Protein AF-A0AA42T060-F1 (afdb_monomer_lite)

Foldseek 3Di:
DDPVVLVVVCVVVVFDDFQDDDLQFTQLFWWDPPPPPFIKTKGWHFPVLKDWDQQFFDDAPQLADQADQLSLLVVCVPGSNPQQVSQQVDQGSNDRQWGFAHQLRVLLSCLALQQDAWAAAPPRFRPTTRVTDDRIRGHHPNQCQHQVHRRHPCVPQFAKAWGSHKDDDDDPDPDIFTFIFGGHHPDDPPRYGDRDRDSDMHMTIIIHIGGSVVD

pLDDT: mean 73.98, std 19.47, range [32.69, 98.12]

Secondary structure (DSSP, 8-state):
--HHHHHHHHHHTTPPPTT-EETTEEEEEEE-SSTTSS-EEEEEPPGGG-EEEEPPP---TT---SS-HHHHTTTTTSSSHHHHHHHHH--GGG----BPPPHHHHHHHHHHH--SSEEEESS---SSEESPPPSEEEPP--GGGSTTSTT-S-SSTT-EEEEEEEEPPSSS----EEEEEE-----STT-EE-----SS-EEE--EEEEEGGG-

Sequence (215 aa):
MSRLSKLLIMSAEGRKEIGTEIQGGYIGAYVSYDGGATVYALIVAPVSAERGLFRHQYQSAGLSSMTDGWANRLVAGTTTGYASAYCMAYRGGGFSDWYFAAFHELGAIFESLNPVPFCYTYRTVSTIAIPVADQVVPQTFIELFRKGGAQAFGSAPTTIYGTSTGGEHFGGQDTRYYASIYFGHENMNNGNVYVQFNDRVSTVRPIRKVLASTL

Structure (mmCIF, N/CA/C/O backbone):
data_AF-A0AA42T060-F1
#
_entry.id   AF-A0AA42T060-F1
#
loop_
_atom_site.group_PDB
_atom_site.id
_atom_site.type_symbol
_atom_site.label_atom_id
_atom_site.label_alt_id
_atom_site.label_comp_id
_atom_site.label_asym_id
_atom_site.label_entity_id
_atom_site.label_seq_id
_atom_site.pdbx_PDB_ins_code
_atom_site.Cartn_x
_atom_site.Cartn_y
_atom_site.Cartn_z
_atom_site.occupancy
_atom_site.B_iso_or_equiv
_atom_site.auth_seq_id
_atom_site.auth_comp_id
_atom_site.auth_asym_id
_atom_site.auth_atom_id
_atom_site.pdbx_PDB_model_num
ATOM 1 N N . MET A 1 1 ? -3.997 23.182 4.483 1.00 49.44 1 MET A N 1
ATOM 2 C CA . MET A 1 1 ? -5.364 22.731 4.852 1.00 49.44 1 MET A CA 1
ATOM 3 C C . MET A 1 1 ? -5.248 21.873 6.114 1.00 49.44 1 MET A C 1
ATOM 5 O O . MET A 1 1 ? -4.272 21.138 6.202 1.00 49.44 1 MET A O 1
ATOM 9 N N . SER A 1 2 ? -6.122 22.001 7.123 1.00 49.22 2 SER A N 1
ATOM 10 C CA . SER A 1 2 ? -5.911 21.308 8.414 1.00 49.22 2 SER A CA 1
ATOM 11 C C . SER A 1 2 ? -6.283 19.813 8.338 1.00 49.22 2 SER A C 1
ATOM 13 O O . SER A 1 2 ? -7.085 19.403 7.500 1.00 49.22 2 SER A O 1
ATOM 15 N N . ARG A 1 3 ? -5.689 18.971 9.199 1.00 52.53 3 ARG A N 1
ATOM 16 C CA . ARG A 1 3 ? -5.908 17.504 9.216 1.00 52.53 3 ARG A CA 1
ATOM 17 C C . ARG A 1 3 ? -7.364 17.100 9.477 1.00 52.53 3 ARG A C 1
ATOM 19 O O . ARG A 1 3 ? -7.829 16.127 8.896 1.00 52.53 3 ARG A O 1
ATOM 26 N N . LEU A 1 4 ? -8.082 17.872 10.296 1.00 51.47 4 LEU A N 1
ATOM 27 C CA . LEU A 1 4 ? -9.523 17.707 10.524 1.00 51.47 4 LEU A CA 1
ATOM 28 C C . LEU A 1 4 ? -10.321 17.976 9.248 1.00 51.47 4 LEU A C 1
ATOM 30 O O . LEU A 1 4 ? -11.292 17.279 8.990 1.00 51.47 4 LEU A O 1
ATOM 34 N N . SER A 1 5 ? -9.875 18.920 8.415 1.00 54.31 5 SER A N 1
ATOM 35 C CA . SER A 1 5 ? -10.495 19.190 7.118 1.00 54.31 5 SER A CA 1
ATOM 36 C C . SER A 1 5 ? -10.360 17.996 6.172 1.00 54.31 5 SER A C 1
ATOM 38 O O . SER A 1 5 ? -11.333 17.640 5.526 1.00 54.31 5 SER A O 1
ATOM 40 N N . LYS A 1 6 ? -9.192 17.336 6.119 1.00 55.56 6 LYS A N 1
ATOM 41 C CA . LYS A 1 6 ? -8.973 16.156 5.258 1.00 55.56 6 LYS A CA 1
ATOM 42 C C . LYS A 1 6 ? -9.856 14.968 5.676 1.00 55.56 6 LYS A C 1
ATOM 44 O O . LYS A 1 6 ? -10.471 14.349 4.814 1.00 55.56 6 LYS A O 1
ATOM 49 N N . LEU A 1 7 ? -9.976 14.703 6.981 1.00 50.44 7 LEU A N 1
ATOM 50 C CA . LEU A 1 7 ? -10.842 13.637 7.508 1.00 50.44 7 LEU A CA 1
ATOM 51 C C . LEU A 1 7 ? -12.340 13.957 7.317 1.00 50.44 7 LEU A C 1
ATOM 53 O O . LEU A 1 7 ? -13.101 13.084 6.905 1.00 50.44 7 LEU A O 1
ATOM 57 N N . LEU A 1 8 ? -12.754 15.215 7.534 1.00 53.41 8 LEU A N 1
ATOM 58 C CA . LEU A 1 8 ? -14.128 15.656 7.260 1.00 53.41 8 LEU A CA 1
ATOM 59 C C . LEU A 1 8 ? -14.489 15.550 5.775 1.00 53.41 8 LEU A C 1
ATOM 61 O O . LEU A 1 8 ? -15.604 15.150 5.467 1.00 53.41 8 LEU A O 1
ATOM 65 N N . ILE A 1 9 ? -13.573 15.901 4.864 1.00 57.16 9 ILE A N 1
ATOM 66 C CA . ILE A 1 9 ? -13.812 15.811 3.414 1.00 57.16 9 ILE A CA 1
ATOM 67 C C . ILE A 1 9 ? -14.074 14.354 3.014 1.00 57.16 9 ILE A C 1
ATOM 69 O O . ILE A 1 9 ? -15.049 14.074 2.327 1.00 57.16 9 ILE A O 1
ATOM 73 N N . MET A 1 10 ? -13.276 13.410 3.525 1.00 61.94 10 MET A N 1
ATOM 74 C CA . MET A 1 10 ? -13.463 11.986 3.229 1.00 61.94 10 MET A CA 1
ATOM 75 C C . MET A 1 10 ? -14.794 11.435 3.763 1.00 61.94 10 MET A C 1
ATOM 77 O O . MET A 1 10 ? -15.473 10.696 3.051 1.00 61.94 10 MET A O 1
ATOM 81 N N . SER A 1 11 ? -15.192 11.828 4.978 1.00 57.62 11 SER A N 1
ATOM 82 C CA . SER A 1 11 ? -16.486 11.448 5.561 1.00 57.62 11 SER A CA 1
ATOM 83 C C . SER A 1 11 ? -17.671 12.077 4.813 1.00 57.62 11 SER A C 1
ATOM 85 O O . SER A 1 11 ? -18.670 11.402 4.567 1.00 57.62 11 SER A O 1
ATOM 87 N N . ALA A 1 12 ? -17.548 13.336 4.380 1.00 56.88 12 ALA A N 1
ATOM 88 C CA . ALA A 1 12 ? -18.582 14.040 3.621 1.00 56.88 12 ALA A CA 1
ATOM 89 C C . ALA A 1 12 ? -18.817 13.444 2.220 1.00 56.88 12 ALA A C 1
ATOM 91 O O . ALA A 1 12 ? -19.915 13.555 1.682 1.00 56.88 12 ALA A O 1
ATOM 92 N N . GLU A 1 13 ? -17.814 12.778 1.646 1.00 69.00 13 GLU A N 1
ATOM 93 C CA . GLU A 1 13 ? -17.907 12.080 0.356 1.00 69.00 13 GLU A CA 1
ATOM 94 C C . GLU A 1 13 ? -18.352 10.609 0.496 1.00 69.00 13 GLU A C 1
ATOM 96 O O . GLU A 1 13 ? -18.282 9.849 -0.470 1.00 69.00 13 GLU A O 1
ATOM 101 N N . GLY A 1 14 ? -18.795 10.187 1.690 1.00 77.62 14 GLY A N 1
ATOM 102 C CA . GLY A 1 14 ? -19.288 8.831 1.954 1.00 77.62 14 GLY A CA 1
ATOM 103 C C . GLY A 1 14 ? -18.205 7.748 1.935 1.00 77.62 14 GLY A C 1
ATOM 104 O O . GLY A 1 14 ? -18.521 6.562 1.861 1.00 77.62 14 GLY A O 1
ATOM 105 N N . ARG A 1 15 ? -16.924 8.130 1.991 1.00 87.38 15 ARG A N 1
ATOM 106 C CA . ARG A 1 15 ? -15.802 7.188 1.937 1.00 87.38 15 ARG A CA 1
ATOM 107 C C . ARG A 1 15 ? -15.555 6.574 3.310 1.00 87.38 15 ARG A C 1
ATOM 109 O O . ARG A 1 15 ? -15.551 7.273 4.322 1.00 87.38 15 ARG A O 1
ATOM 116 N N . LYS A 1 16 ? -15.276 5.269 3.342 1.00 90.19 16 LYS A N 1
ATOM 117 C CA . LYS A 1 16 ? -14.815 4.600 4.566 1.00 90.19 16 LYS A CA 1
ATOM 118 C C . LYS A 1 16 ? -13.451 5.134 5.000 1.00 90.19 16 LYS A C 1
ATOM 120 O O . LYS A 1 16 ? -12.636 5.548 4.172 1.00 90.19 16 LYS A O 1
ATOM 125 N N . GLU A 1 17 ? -13.189 5.079 6.297 1.00 90.75 17 GLU A N 1
ATOM 126 C CA . GLU A 1 17 ? -11.944 5.574 6.877 1.00 90.75 17 GLU A CA 1
ATOM 127 C C . GLU A 1 17 ? -10.731 4.751 6.413 1.00 90.75 17 GLU A C 1
ATOM 129 O O . GLU A 1 17 ? -10.794 3.523 6.288 1.00 90.75 17 GLU A O 1
ATOM 134 N N . ILE A 1 18 ? -9.602 5.426 6.180 1.00 92.75 18 ILE A N 1
ATOM 135 C CA . ILE A 1 18 ? -8.306 4.765 5.970 1.00 92.75 18 ILE A CA 1
ATOM 136 C C . ILE A 1 18 ? -7.988 3.912 7.206 1.00 92.75 18 ILE A C 1
ATOM 138 O O . ILE A 1 18 ? -8.254 4.311 8.335 1.00 92.75 18 ILE A O 1
ATOM 142 N N . GLY A 1 19 ? -7.429 2.725 6.988 1.00 93.75 19 GLY A N 1
ATOM 143 C CA . GLY A 1 19 ? -7.162 1.730 8.023 1.00 93.75 19 GLY A CA 1
ATOM 144 C C . GLY A 1 19 ? -8.327 0.784 8.311 1.00 93.75 19 GLY A C 1
ATOM 145 O O . GLY A 1 19 ? -8.119 -0.191 9.027 1.00 93.75 19 GLY A O 1
ATOM 146 N N . THR A 1 20 ? -9.517 1.014 7.742 1.00 95.19 20 THR A N 1
ATOM 147 C CA . THR A 1 20 ? -10.654 0.086 7.868 1.00 95.19 20 THR A CA 1
ATOM 148 C C . THR A 1 20 ? -10.320 -1.257 7.223 1.00 95.19 20 THR A C 1
ATOM 150 O O . THR A 1 20 ? -9.885 -1.293 6.069 1.00 95.19 20 THR A O 1
ATOM 153 N N . GLU A 1 21 ? -10.556 -2.356 7.944 1.00 96.62 21 GLU A N 1
ATOM 154 C CA . GLU A 1 21 ? -10.442 -3.711 7.398 1.00 96.62 21 GLU A CA 1
ATOM 155 C C . GLU A 1 21 ? -11.585 -3.994 6.419 1.00 96.62 21 GLU A C 1
ATOM 157 O O . GLU A 1 21 ? -12.762 -3.841 6.748 1.00 96.62 21 GLU A O 1
ATOM 162 N N . ILE A 1 22 ? -11.247 -4.392 5.195 1.00 96.06 22 ILE A N 1
ATOM 163 C CA . ILE A 1 22 ? -12.214 -4.661 4.139 1.00 96.06 22 ILE A CA 1
ATOM 164 C C . ILE A 1 22 ? -11.642 -5.616 3.096 1.00 96.06 22 ILE A C 1
ATOM 166 O O . ILE A 1 22 ? -10.480 -5.522 2.703 1.00 96.06 22 ILE A O 1
ATOM 170 N N . GLN A 1 23 ? -12.482 -6.541 2.622 1.00 94.88 23 GLN A N 1
ATOM 171 C CA . GLN A 1 23 ? -12.166 -7.433 1.501 1.00 94.88 23 GLN A CA 1
ATOM 172 C C . GLN A 1 23 ? -10.812 -8.170 1.638 1.00 94.88 23 GLN A C 1
ATOM 174 O O . GLN A 1 23 ? -10.076 -8.349 0.666 1.00 94.88 23 GLN A O 1
ATOM 179 N N . GLY A 1 24 ? -10.481 -8.599 2.860 1.00 95.44 24 GLY A N 1
ATOM 180 C CA . GLY A 1 24 ? -9.247 -9.329 3.161 1.00 95.44 24 GLY A CA 1
ATOM 181 C C . GLY A 1 24 ? -7.987 -8.470 3.266 1.00 95.44 24 GLY A C 1
ATOM 182 O O . GLY A 1 24 ? -6.897 -9.031 3.245 1.00 95.44 24 GLY A O 1
ATOM 183 N N . GLY A 1 25 ? -8.119 -7.147 3.362 1.00 97.69 25 GLY A N 1
ATOM 184 C CA . GLY A 1 25 ? -7.026 -6.211 3.617 1.00 97.69 25 GLY A CA 1
ATOM 185 C C . GLY A 1 25 ? -7.516 -4.958 4.339 1.00 97.69 25 GLY A C 1
ATOM 186 O O . GLY A 1 25 ? -8.530 -4.995 5.025 1.00 97.69 25 GLY A O 1
ATOM 187 N N . TYR A 1 26 ? -6.805 -3.846 4.178 1.00 97.94 26 TYR A N 1
ATOM 188 C CA . TYR A 1 26 ? -7.101 -2.571 4.829 1.00 97.94 26 TYR A CA 1
ATOM 189 C C . TYR A 1 26 ? -7.094 -1.435 3.816 1.00 97.94 26 TYR A C 1
ATOM 191 O O . TYR A 1 26 ? -6.250 -1.421 2.921 1.00 97.94 26 TYR A O 1
ATOM 199 N N . ILE A 1 27 ? -7.987 -0.456 3.963 1.00 97.25 27 ILE A N 1
ATOM 200 C CA . ILE A 1 27 ? -7.953 0.753 3.128 1.00 97.25 27 ILE A CA 1
ATOM 201 C C . ILE A 1 27 ? -6.644 1.499 3.405 1.00 97.25 27 ILE A C 1
ATOM 203 O O . ILE A 1 27 ? -6.462 2.065 4.477 1.00 97.25 27 ILE A O 1
ATOM 207 N N . GLY A 1 28 ? -5.723 1.479 2.447 1.00 94.88 28 GLY A N 1
ATOM 208 C CA . GLY A 1 28 ? -4.404 2.090 2.561 1.00 94.88 28 GLY A CA 1
ATOM 209 C C . GLY A 1 28 ? -4.381 3.552 2.141 1.00 94.88 28 GLY A C 1
ATOM 210 O O . GLY A 1 28 ? -3.727 4.357 2.789 1.00 94.88 28 GLY A O 1
ATOM 211 N N . ALA A 1 29 ? -5.102 3.891 1.075 1.00 94.19 29 ALA A N 1
ATOM 212 C CA . ALA A 1 29 ? -5.239 5.250 0.564 1.00 94.19 29 ALA A CA 1
ATOM 213 C C . ALA A 1 29 ? -6.426 5.337 -0.402 1.00 94.19 29 ALA A C 1
ATOM 215 O O . ALA A 1 29 ? -6.912 4.313 -0.889 1.00 94.19 29 ALA A O 1
ATOM 216 N N . TYR A 1 30 ? -6.839 6.559 -0.732 1.00 93.88 30 TYR A N 1
ATOM 217 C CA . TYR A 1 30 ? -7.675 6.825 -1.901 1.00 93.88 30 TYR A CA 1
ATOM 218 C C . TYR A 1 30 ? -6.838 7.472 -2.994 1.00 93.88 30 TYR A C 1
ATOM 220 O O . TYR A 1 30 ? -5.961 8.286 -2.703 1.00 93.88 30 TYR A O 1
ATOM 228 N N . VAL A 1 31 ? -7.111 7.112 -4.246 1.00 93.44 31 VAL A N 1
ATOM 229 C CA . VAL A 1 31 ? -6.406 7.652 -5.407 1.00 93.44 31 VAL A CA 1
ATOM 230 C C . VAL A 1 31 ? -7.353 7.995 -6.547 1.00 93.44 31 VAL A C 1
ATOM 232 O O . VAL A 1 31 ? -8.422 7.398 -6.681 1.00 93.44 31 VAL A O 1
ATOM 235 N N . SER A 1 32 ? -6.929 8.920 -7.402 1.00 92.00 32 SER A N 1
ATOM 236 C CA . SER A 1 32 ? -7.541 9.167 -8.703 1.00 92.00 32 SER A CA 1
ATOM 237 C C . SER A 1 32 ? -6.474 9.325 -9.779 1.00 92.00 32 SER A C 1
ATOM 239 O O . SER A 1 32 ? -5.451 9.977 -9.587 1.00 92.00 32 SER A O 1
ATOM 241 N N . TYR A 1 33 ? -6.750 8.724 -10.931 1.00 86.25 33 TYR A N 1
ATOM 242 C CA . TYR A 1 33 ? -5.893 8.747 -12.116 1.00 86.25 33 TYR A CA 1
ATOM 243 C C . TYR A 1 33 ? -6.323 9.821 -13.122 1.00 86.25 33 TYR A C 1
ATOM 245 O O . TYR A 1 33 ? -5.616 10.084 -14.089 1.00 86.25 33 TYR A O 1
ATOM 253 N N . ASP A 1 34 ? -7.491 10.418 -12.901 1.00 83.50 34 ASP A N 1
ATOM 254 C CA . ASP A 1 34 ? -8.228 11.282 -13.819 1.00 83.50 34 ASP A CA 1
ATOM 255 C C . ASP A 1 34 ? -8.609 12.620 -13.161 1.00 83.50 34 ASP A C 1
ATOM 257 O O . ASP A 1 34 ? -9.622 13.230 -13.494 1.00 83.50 34 ASP A O 1
ATOM 261 N N . GLY A 1 35 ? -7.797 13.088 -12.207 1.00 74.06 35 GLY A N 1
ATOM 262 C CA . GLY A 1 35 ? -7.976 14.404 -11.584 1.00 74.06 35 GLY A CA 1
ATOM 263 C C . GLY A 1 35 ? -9.189 14.510 -10.654 1.00 74.06 35 GLY A C 1
ATOM 264 O O . GLY A 1 35 ? -9.657 15.611 -10.383 1.00 74.06 35 GLY A O 1
ATOM 265 N N . GLY A 1 36 ? -9.692 13.381 -10.159 1.00 75.44 36 GLY A N 1
ATOM 266 C CA . GLY A 1 36 ? -10.762 13.275 -9.167 1.00 75.44 36 GLY A CA 1
ATOM 267 C C . GLY A 1 36 ? -12.083 12.719 -9.701 1.00 75.44 36 GLY A C 1
ATOM 268 O O . GLY A 1 36 ? -12.976 12.467 -8.896 1.00 75.44 36 GLY A O 1
ATOM 269 N N . ALA A 1 37 ? -12.222 12.504 -11.015 1.00 81.50 37 ALA A N 1
ATOM 270 C CA . ALA A 1 37 ? -13.473 12.018 -11.606 1.00 81.50 37 ALA A CA 1
ATOM 271 C C . ALA A 1 37 ? -13.812 10.581 -11.172 1.00 81.50 37 ALA A C 1
ATOM 273 O O . ALA A 1 37 ? -14.966 10.285 -10.858 1.00 81.50 37 ALA A O 1
ATOM 274 N N . THR A 1 38 ? -12.805 9.715 -11.069 1.00 89.12 38 THR A N 1
ATOM 275 C CA . THR A 1 38 ? -12.940 8.357 -10.548 1.00 89.12 38 THR A CA 1
ATOM 276 C C . THR A 1 38 ? -12.010 8.164 -9.364 1.00 89.12 38 THR A C 1
ATOM 278 O O . THR A 1 38 ? -10.787 8.278 -9.476 1.00 89.12 38 THR A O 1
ATOM 281 N N . VAL A 1 39 ? -12.599 7.818 -8.220 1.00 92.38 39 VAL A N 1
ATOM 282 C CA . VAL A 1 39 ? -11.858 7.551 -6.989 1.00 92.38 39 VAL A CA 1
ATOM 283 C C . VAL A 1 39 ? -11.809 6.055 -6.729 1.00 92.38 39 VAL A C 1
ATOM 285 O O . VAL A 1 39 ? -12.835 5.371 -6.695 1.00 92.38 39 VAL A O 1
ATOM 288 N N . TYR A 1 40 ? -10.603 5.557 -6.494 1.00 95.19 40 TYR A N 1
ATOM 289 C CA . TYR A 1 40 ? -10.347 4.183 -6.099 1.00 95.19 40 TYR A CA 1
ATOM 290 C C . TYR A 1 40 ? -9.817 4.139 -4.670 1.00 95.19 40 TYR A C 1
ATOM 292 O O . TYR A 1 40 ? -9.008 4.977 -4.279 1.00 95.19 40 TYR A O 1
ATOM 300 N N . ALA A 1 41 ? -10.236 3.139 -3.904 1.00 95.94 41 ALA A N 1
ATOM 301 C CA . ALA A 1 41 ? -9.550 2.733 -2.691 1.00 95.94 41 ALA A CA 1
ATOM 302 C C . ALA A 1 41 ? -8.427 1.755 -3.054 1.00 95.94 41 ALA A C 1
ATOM 304 O O . ALA A 1 41 ? -8.651 0.765 -3.761 1.00 95.94 41 ALA A O 1
ATOM 305 N N . LEU A 1 42 ? -7.228 2.019 -2.542 1.00 97.38 42 LEU A N 1
ATOM 306 C CA . LEU A 1 42 ? -6.138 1.054 -2.536 1.00 97.38 42 LEU A CA 1
ATOM 307 C C . LEU A 1 42 ? -6.265 0.199 -1.280 1.00 97.38 42 LEU A C 1
ATOM 309 O O . LEU A 1 42 ? -6.116 0.703 -0.169 1.00 97.38 42 LEU A O 1
ATOM 313 N N . ILE A 1 43 ? -6.548 -1.087 -1.450 1.00 98.12 43 ILE A N 1
ATOM 314 C CA . ILE A 1 43 ? -6.630 -2.052 -0.355 1.00 98.12 43 ILE A CA 1
ATOM 315 C C . ILE A 1 43 ? -5.270 -2.725 -0.207 1.00 98.12 43 ILE A C 1
ATOM 317 O O . ILE A 1 43 ? -4.791 -3.381 -1.125 1.00 98.12 43 ILE A O 1
ATOM 321 N N . VAL A 1 44 ? -4.644 -2.569 0.950 1.00 97.62 44 VAL A N 1
ATOM 322 C CA . VAL A 1 44 ? -3.365 -3.180 1.313 1.00 97.62 44 VAL A CA 1
ATOM 323 C C . VAL A 1 44 ? -3.616 -4.523 1.988 1.00 97.62 44 VAL A C 1
ATOM 325 O O . VAL A 1 44 ? -4.411 -4.607 2.921 1.00 97.62 44 VAL A O 1
ATOM 328 N N . ALA A 1 45 ? -2.926 -5.577 1.550 1.00 97.88 45 ALA A N 1
ATOM 329 C CA . ALA A 1 45 ? -3.007 -6.883 2.201 1.00 97.88 45 ALA A CA 1
ATOM 330 C C . ALA A 1 45 ? -2.538 -6.808 3.673 1.00 97.88 45 ALA A C 1
ATOM 332 O O . ALA A 1 45 ? -1.820 -5.877 4.035 1.00 97.88 45 ALA A O 1
ATOM 333 N N . PRO A 1 46 ? -2.876 -7.760 4.553 1.00 96.94 46 PRO A N 1
ATOM 334 C CA . PRO A 1 46 ? -2.330 -7.813 5.907 1.00 96.94 46 PRO A CA 1
ATOM 335 C C . PRO A 1 46 ? -0.804 -7.989 5.907 1.00 96.94 46 PRO A C 1
ATOM 337 O O . PRO A 1 46 ? -0.235 -8.510 4.950 1.00 96.94 46 PRO A O 1
ATOM 340 N N . VAL A 1 47 ? -0.129 -7.602 6.992 1.00 93.94 47 VAL A N 1
ATOM 341 C CA . VAL A 1 47 ? 1.335 -7.713 7.142 1.00 93.94 47 VAL A CA 1
ATOM 342 C C . VAL A 1 47 ? 1.817 -9.162 7.006 1.00 93.94 47 VAL A C 1
ATOM 344 O O . VAL A 1 47 ? 2.914 -9.418 6.529 1.00 93.94 47 VAL A O 1
ATOM 347 N N . SER A 1 48 ? 0.974 -10.142 7.343 1.00 93.56 48 SER A N 1
ATOM 348 C CA . SER A 1 48 ? 1.264 -11.569 7.159 1.00 93.56 48 SER A CA 1
ATOM 349 C C . SER A 1 48 ? 1.367 -11.995 5.688 1.00 93.56 48 SER A C 1
ATOM 351 O O . SER A 1 48 ? 1.874 -13.078 5.404 1.00 93.56 48 SER A O 1
ATOM 353 N N . ALA A 1 49 ? 0.873 -11.172 4.759 1.00 93.94 49 ALA A N 1
ATOM 354 C CA . ALA A 1 49 ? 1.037 -11.338 3.317 1.00 93.94 49 ALA A CA 1
ATOM 355 C C . ALA A 1 49 ? 2.275 -10.602 2.780 1.00 93.94 49 ALA A C 1
ATOM 357 O O . ALA A 1 49 ? 2.499 -10.572 1.571 1.00 93.94 49 ALA A O 1
ATOM 358 N N . GLU A 1 50 ? 3.066 -9.962 3.643 1.00 90.50 50 GLU A N 1
ATOM 359 C CA . GLU A 1 50 ? 4.343 -9.414 3.221 1.00 90.50 50 GLU A CA 1
ATOM 360 C C . GLU A 1 50 ? 5.316 -10.538 2.894 1.00 90.50 50 GLU A C 1
ATOM 362 O O . GLU A 1 50 ? 5.396 -11.576 3.561 1.00 90.50 50 GLU A O 1
ATOM 367 N N . ARG A 1 51 ? 6.109 -10.309 1.854 1.00 86.75 51 ARG A N 1
ATOM 368 C CA . ARG A 1 51 ? 7.165 -11.232 1.469 1.00 86.75 51 ARG A CA 1
ATOM 369 C C . ARG A 1 51 ? 8.418 -10.444 1.127 1.00 86.75 51 ARG A C 1
ATOM 371 O O . ARG A 1 51 ? 8.374 -9.512 0.333 1.00 86.75 51 ARG A O 1
ATOM 378 N N . GLY A 1 52 ? 9.530 -10.803 1.761 1.00 76.44 52 GLY A N 1
ATOM 379 C CA . GLY A 1 52 ? 10.862 -10.294 1.433 1.00 76.44 52 GLY A CA 1
ATOM 380 C C . GLY A 1 52 ? 11.597 -11.186 0.431 1.00 76.44 52 GLY A C 1
ATOM 381 O O . GLY A 1 52 ? 11.060 -12.185 -0.043 1.00 76.44 52 GLY A O 1
ATOM 382 N N . LEU A 1 53 ? 12.871 -10.863 0.196 1.00 62.88 53 LEU A N 1
ATOM 383 C CA . LEU A 1 53 ? 13.846 -11.625 -0.612 1.00 62.88 53 LEU A CA 1
ATOM 384 C C . LEU A 1 53 ? 13.689 -11.533 -2.134 1.00 62.88 53 LEU A C 1
ATOM 386 O O . LEU A 1 53 ? 14.328 -12.292 -2.862 1.00 62.88 53 LEU A O 1
ATOM 390 N N . PHE A 1 54 ? 12.935 -10.558 -2.640 1.00 64.88 54 PHE A N 1
ATOM 391 C CA . PHE A 1 54 ? 12.890 -10.323 -4.079 1.00 64.88 54 PHE A CA 1
ATOM 392 C C . PHE A 1 54 ? 14.130 -9.548 -4.522 1.00 64.88 54 PHE A C 1
ATOM 394 O O . PHE A 1 54 ? 14.256 -8.351 -4.262 1.00 64.88 54 PHE A O 1
ATOM 401 N N . ARG A 1 55 ? 15.061 -10.252 -5.179 1.00 55.94 55 ARG A N 1
ATOM 402 C CA . ARG A 1 55 ? 16.028 -9.617 -6.079 1.00 55.94 55 ARG A CA 1
ATOM 403 C C . ARG A 1 55 ? 15.298 -9.301 -7.369 1.00 55.94 55 ARG A C 1
ATOM 405 O O . ARG A 1 55 ? 14.737 -10.199 -7.999 1.00 55.94 55 ARG A O 1
ATOM 412 N N . HIS A 1 56 ? 15.308 -8.038 -7.755 1.00 53.06 56 HIS A N 1
ATOM 413 C CA . HIS A 1 56 ? 14.688 -7.647 -9.004 1.00 53.06 56 HIS A CA 1
ATOM 414 C C . HIS A 1 56 ? 15.588 -8.049 -10.170 1.00 53.06 56 HIS A C 1
ATOM 416 O O . HIS A 1 56 ? 16.745 -7.639 -10.236 1.00 53.06 56 HIS A O 1
ATOM 422 N N . GLN A 1 57 ? 15.074 -8.883 -11.073 1.00 48.50 57 GLN A N 1
ATOM 423 C CA . GLN A 1 57 ? 15.757 -9.165 -12.329 1.00 48.50 57 GLN A CA 1
ATOM 424 C C . GLN A 1 57 ? 15.498 -8.016 -13.310 1.00 48.50 57 GLN A C 1
ATOM 426 O O . GLN A 1 57 ? 14.423 -7.420 -13.352 1.00 48.50 57 GLN A O 1
ATOM 431 N N . TYR A 1 58 ? 16.546 -7.638 -14.032 1.00 50.41 58 TYR A N 1
ATOM 432 C CA . TYR A 1 58 ? 16.591 -6.473 -14.904 1.00 50.41 58 TYR A CA 1
ATOM 433 C C . TYR A 1 58 ? 15.720 -6.685 -16.143 1.00 50.41 58 TYR A C 1
ATOM 435 O O . TYR A 1 58 ? 16.100 -7.471 -17.005 1.00 50.41 58 TYR A O 1
ATOM 443 N N . GLN A 1 59 ? 14.605 -5.965 -16.284 1.00 51.00 59 GLN A N 1
ATOM 444 C CA . GLN A 1 59 ? 14.020 -5.691 -17.601 1.00 51.00 59 GLN A CA 1
ATOM 445 C C . GLN A 1 59 ? 13.008 -4.544 -17.541 1.00 51.00 59 GLN A C 1
ATOM 447 O O . GLN A 1 59 ? 12.191 -4.455 -16.634 1.00 51.00 59 GLN A O 1
ATOM 452 N N . SER A 1 60 ? 13.104 -3.643 -18.518 1.00 50.31 60 SER A N 1
ATOM 453 C CA . SER A 1 60 ? 12.453 -2.326 -18.531 1.00 50.31 60 SER A CA 1
ATOM 454 C C . SER A 1 60 ? 11.383 -2.160 -19.612 1.00 50.31 60 SER A C 1
ATOM 456 O O . SER A 1 60 ? 10.761 -1.107 -19.690 1.00 50.31 60 SER A O 1
ATOM 458 N N . ALA A 1 61 ? 11.151 -3.155 -20.469 1.00 54.69 61 ALA A N 1
ATOM 459 C CA . ALA A 1 61 ? 10.201 -2.996 -21.564 1.00 54.69 61 ALA A CA 1
ATOM 460 C C . ALA A 1 61 ? 8.766 -3.173 -21.052 1.00 54.69 61 ALA A C 1
ATOM 462 O O . ALA A 1 61 ? 8.307 -4.301 -20.974 1.00 54.69 61 ALA A O 1
ATOM 463 N N . GLY A 1 62 ? 8.083 -2.069 -20.717 1.00 58.69 62 GLY A N 1
ATOM 464 C CA . GLY A 1 62 ? 6.642 -2.026 -20.412 1.00 58.69 62 GLY A CA 1
ATOM 465 C C . GLY A 1 62 ? 6.251 -1.911 -18.926 1.00 58.69 62 GLY A C 1
ATOM 466 O O . GLY A 1 62 ? 5.074 -2.014 -18.597 1.00 58.69 62 GLY A O 1
ATOM 467 N N . LEU A 1 63 ? 7.210 -1.677 -18.024 1.00 68.75 63 LEU A N 1
ATOM 468 C CA . LEU A 1 63 ? 6.964 -1.416 -16.592 1.00 68.75 63 LEU A CA 1
ATOM 469 C C . LEU A 1 63 ? 6.973 0.088 -16.255 1.00 68.75 63 LEU A C 1
ATOM 471 O O . LEU A 1 63 ? 7.333 0.482 -15.149 1.00 68.75 63 LEU A O 1
ATOM 475 N N . SER A 1 64 ? 6.638 0.946 -17.219 1.00 71.81 64 SER A N 1
ATOM 476 C CA . SER A 1 64 ? 6.833 2.398 -17.117 1.00 71.81 64 SER A CA 1
ATOM 477 C C . SER A 1 64 ? 5.721 3.133 -16.365 1.00 71.81 64 SER A C 1
ATOM 479 O O . SER A 1 64 ? 5.865 4.324 -16.086 1.00 71.81 64 SER A O 1
ATOM 481 N N . SER A 1 65 ? 4.617 2.465 -15.999 1.00 81.94 65 SER A N 1
ATOM 482 C CA . SER A 1 65 ? 3.550 3.148 -15.270 1.00 81.94 65 SER A CA 1
ATOM 483 C C . SER A 1 65 ? 4.003 3.462 -13.848 1.00 81.94 65 SER A C 1
ATOM 485 O O . SER A 1 65 ? 4.231 2.571 -13.023 1.00 81.94 65 SER A O 1
ATOM 487 N N . MET A 1 66 ? 4.121 4.752 -13.541 1.00 82.31 66 MET A N 1
ATOM 488 C CA . MET A 1 66 ? 4.408 5.224 -12.186 1.00 82.31 66 MET A CA 1
ATOM 489 C C . MET A 1 66 ? 3.165 5.226 -11.296 1.00 82.31 66 MET A C 1
ATOM 491 O O . MET A 1 66 ? 3.288 5.291 -10.075 1.00 82.31 66 MET A O 1
ATOM 495 N N . THR A 1 67 ? 1.973 5.175 -11.888 1.00 86.69 67 THR A N 1
ATOM 496 C CA . THR A 1 67 ? 0.704 5.360 -11.181 1.00 86.69 67 THR A CA 1
ATOM 497 C C . THR A 1 67 ? -0.149 4.104 -11.152 1.00 86.69 67 THR A C 1
ATOM 499 O O . THR A 1 67 ? -0.891 3.944 -10.197 1.00 86.69 67 THR A O 1
ATOM 502 N N . ASP A 1 68 ? -0.045 3.199 -12.130 1.00 88.06 68 ASP A N 1
ATOM 503 C CA . ASP A 1 68 ? -0.922 2.026 -12.236 1.00 88.06 68 ASP A CA 1
ATOM 504 C C . ASP A 1 68 ? -0.140 0.704 -12.239 1.00 88.06 68 ASP A C 1
ATOM 506 O O . ASP A 1 68 ? 0.310 0.221 -13.283 1.00 88.06 68 ASP A O 1
ATOM 510 N N . GLY A 1 69 ? -0.009 0.081 -11.066 1.00 87.69 69 GLY A N 1
ATOM 511 C CA . GLY A 1 69 ? 0.679 -1.202 -10.930 1.00 87.69 69 GLY A CA 1
ATOM 512 C C . GLY A 1 69 ? -0.087 -2.358 -11.571 1.00 87.69 69 GLY A C 1
ATOM 513 O O . GLY A 1 69 ? 0.516 -3.353 -11.979 1.00 87.69 69 GLY A O 1
ATOM 514 N N . TRP A 1 70 ? -1.406 -2.220 -11.732 1.00 87.31 70 TRP A N 1
ATOM 515 C CA . TRP A 1 70 ? -2.219 -3.199 -12.444 1.00 87.31 70 TRP A CA 1
ATOM 516 C C . TRP A 1 70 ? -1.844 -3.205 -13.926 1.00 87.31 70 TRP A C 1
ATOM 518 O O . TRP A 1 70 ? -1.746 -4.280 -14.512 1.00 87.31 70 TRP A O 1
ATOM 528 N N . ALA A 1 71 ? -1.562 -2.047 -14.527 1.00 84.31 71 ALA A N 1
ATOM 529 C CA . ALA A 1 71 ? -1.057 -1.969 -15.899 1.00 84.31 71 ALA A CA 1
ATOM 530 C C . ALA A 1 71 ? 0.338 -2.610 -16.032 1.00 84.31 71 ALA A C 1
ATOM 532 O O . ALA A 1 71 ? 0.571 -3.387 -16.959 1.00 84.31 71 ALA A O 1
ATOM 533 N N . ASN A 1 72 ? 1.223 -2.390 -15.052 1.00 79.06 72 ASN A N 1
ATOM 534 C CA . ASN A 1 72 ? 2.558 -3.005 -15.022 1.00 79.06 72 ASN A CA 1
ATOM 535 C C . ASN A 1 72 ? 2.507 -4.543 -14.902 1.00 79.06 72 ASN A C 1
ATOM 537 O O . ASN A 1 72 ? 3.430 -5.236 -15.337 1.00 79.06 72 ASN A O 1
ATOM 541 N N . ARG A 1 73 ? 1.422 -5.111 -14.351 1.00 73.31 73 ARG A N 1
ATOM 542 C CA . ARG A 1 73 ? 1.290 -6.565 -14.133 1.00 73.31 73 ARG A CA 1
ATOM 543 C C . ARG A 1 73 ? 1.404 -7.386 -15.421 1.00 73.31 73 ARG A C 1
ATOM 545 O O . ARG A 1 73 ? 1.928 -8.494 -15.386 1.00 73.31 73 ARG A O 1
ATOM 552 N N . LEU A 1 74 ? 0.914 -6.846 -16.542 1.00 59.88 74 LEU A N 1
ATOM 553 C CA . LEU A 1 74 ? 0.830 -7.552 -17.827 1.00 59.88 74 LEU A CA 1
ATOM 554 C C . LEU A 1 74 ? 2.205 -7.760 -18.466 1.00 59.88 74 LEU A C 1
ATOM 556 O O . LEU A 1 74 ? 2.390 -8.665 -19.272 1.00 59.88 74 LEU A O 1
ATOM 560 N N . VAL A 1 75 ? 3.172 -6.943 -18.065 1.00 57.91 75 VAL A N 1
ATOM 561 C CA . VAL A 1 75 ? 4.546 -6.972 -18.559 1.00 57.91 75 VAL A CA 1
ATOM 562 C C . VAL A 1 75 ? 5.460 -7.734 -17.596 1.00 57.91 75 VAL A C 1
ATOM 564 O O . VAL A 1 75 ? 6.412 -8.393 -18.003 1.00 57.91 75 VAL A O 1
ATOM 567 N N . ALA A 1 76 ? 5.121 -7.725 -16.307 1.00 51.50 76 ALA A N 1
ATOM 568 C CA . ALA A 1 76 ? 5.860 -8.368 -15.228 1.00 51.50 76 ALA A CA 1
ATOM 569 C C . ALA A 1 76 ? 5.853 -9.913 -15.240 1.00 51.50 76 ALA A C 1
ATOM 571 O O . ALA A 1 76 ? 6.543 -10.536 -14.431 1.00 51.50 76 ALA A O 1
ATOM 572 N N . GLY A 1 77 ? 5.081 -10.539 -16.133 1.00 48.50 77 GLY A N 1
ATOM 573 C CA . GLY A 1 77 ? 4.909 -11.993 -16.211 1.00 48.50 77 GLY A CA 1
ATOM 574 C C . GLY A 1 77 ? 6.163 -12.787 -16.597 1.00 48.50 77 GLY A C 1
ATOM 575 O O . GLY A 1 77 ? 6.141 -14.011 -16.492 1.00 48.50 77 GLY A O 1
ATOM 576 N N . THR A 1 78 ? 7.251 -12.132 -17.020 1.00 44.16 78 THR A N 1
ATOM 577 C CA . THR A 1 78 ? 8.462 -12.819 -17.501 1.00 44.16 78 THR A CA 1
ATOM 578 C C . THR A 1 78 ? 9.769 -12.399 -16.819 1.00 44.16 78 THR A C 1
ATOM 580 O O . THR A 1 78 ? 10.695 -13.207 -16.830 1.00 44.16 78 THR A O 1
ATOM 583 N N . THR A 1 79 ? 9.879 -11.218 -16.182 1.00 48.50 79 THR A N 1
ATOM 584 C CA . THR A 1 79 ? 11.197 -10.723 -15.701 1.00 48.50 79 THR A CA 1
ATOM 585 C C . THR A 1 79 ? 11.264 -9.901 -14.407 1.00 48.50 79 THR A C 1
ATOM 587 O O . THR A 1 79 ? 12.328 -9.845 -13.805 1.00 48.50 79 THR A O 1
ATOM 590 N N . THR A 1 80 ? 10.158 -9.399 -13.851 1.00 53.81 80 THR A N 1
ATOM 591 C CA . THR A 1 80 ? 10.040 -9.042 -12.408 1.00 53.81 80 THR A CA 1
ATOM 592 C C . THR A 1 80 ? 9.481 -10.207 -11.581 1.00 53.81 80 THR A C 1
ATOM 594 O O . THR A 1 80 ? 8.990 -10.036 -10.460 1.00 53.81 80 THR A O 1
ATOM 597 N N . GLY A 1 81 ? 9.541 -11.406 -12.169 1.00 56.62 81 GLY A N 1
ATOM 598 C CA . GLY A 1 81 ? 8.526 -12.448 -12.060 1.00 56.62 81 GLY A CA 1
ATOM 599 C C . GLY A 1 81 ? 8.146 -12.856 -10.648 1.00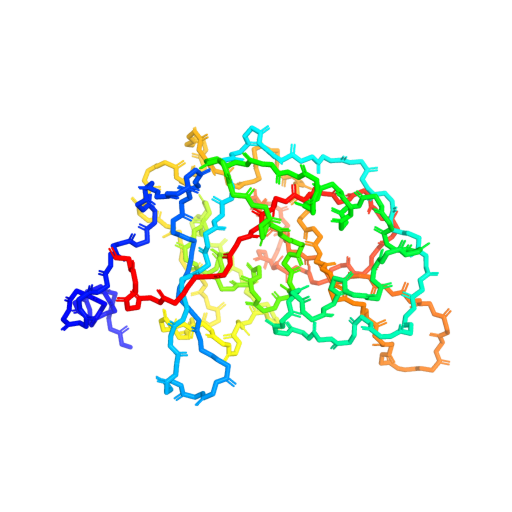 56.62 81 GLY A C 1
ATOM 600 O O . GLY A 1 81 ? 6.988 -13.150 -10.411 1.00 56.62 81 GLY A O 1
ATOM 601 N N . TYR A 1 82 ? 9.051 -12.814 -9.675 1.00 70.12 82 TYR A N 1
ATOM 602 C CA . TYR A 1 82 ? 8.748 -13.334 -8.345 1.00 70.12 82 TYR A CA 1
ATOM 603 C C . TYR A 1 82 ? 7.851 -12.419 -7.501 1.00 70.12 82 TYR A C 1
ATOM 605 O O . TYR A 1 82 ? 6.922 -12.924 -6.877 1.00 70.12 82 TYR A O 1
ATOM 613 N N . ALA A 1 83 ? 8.070 -11.098 -7.488 1.00 77.62 83 ALA A N 1
ATOM 614 C CA . ALA A 1 83 ? 7.264 -10.191 -6.658 1.00 77.62 83 ALA A CA 1
ATOM 615 C C . ALA A 1 83 ? 5.869 -9.979 -7.260 1.00 77.62 83 ALA A C 1
ATOM 617 O O . ALA A 1 83 ? 4.860 -10.114 -6.569 1.00 77.62 83 ALA A O 1
ATOM 618 N N . SER A 1 84 ? 5.809 -9.716 -8.570 1.00 78.62 84 SER A N 1
ATOM 619 C CA . SER A 1 84 ? 4.534 -9.556 -9.271 1.00 78.62 84 SER A CA 1
ATOM 620 C C . SER A 1 84 ? 3.734 -10.860 -9.290 1.00 78.62 84 SER A C 1
ATOM 622 O O . SER A 1 84 ? 2.555 -10.842 -8.942 1.00 78.62 84 SER A O 1
ATOM 624 N N . ALA A 1 85 ? 4.357 -12.012 -9.594 1.00 80.25 85 ALA A N 1
ATOM 625 C CA . ALA A 1 85 ? 3.640 -13.289 -9.542 1.00 80.25 85 ALA A CA 1
ATOM 626 C C . ALA A 1 85 ? 3.208 -13.646 -8.121 1.00 80.25 85 ALA A C 1
ATOM 628 O O . ALA A 1 85 ? 2.114 -14.173 -7.957 1.00 80.25 85 ALA A O 1
ATOM 629 N N . TYR A 1 86 ? 4.004 -13.325 -7.095 1.00 86.88 86 TYR A N 1
ATOM 630 C CA . TYR A 1 86 ? 3.576 -13.496 -5.708 1.00 86.88 86 TYR A CA 1
ATOM 631 C C . TYR A 1 86 ? 2.297 -12.702 -5.419 1.00 86.88 86 TYR A C 1
ATOM 633 O O . TYR A 1 86 ? 1.316 -13.277 -4.948 1.00 86.88 86 TYR A O 1
ATOM 641 N N . CYS A 1 87 ? 2.265 -11.410 -5.762 1.00 90.56 87 CYS A N 1
ATOM 642 C CA . CYS A 1 87 ? 1.066 -10.593 -5.586 1.00 90.56 87 CYS A CA 1
ATOM 643 C C . CYS A 1 87 ? -0.121 -11.129 -6.395 1.00 90.56 87 CYS A C 1
ATOM 645 O O . CYS A 1 87 ? -1.210 -11.240 -5.849 1.00 90.56 87 CYS A O 1
ATOM 647 N N . MET A 1 88 ? 0.089 -11.527 -7.652 1.00 88.81 88 MET A N 1
ATOM 648 C CA . MET A 1 88 ? -0.967 -12.086 -8.507 1.00 88.81 88 MET A CA 1
ATOM 649 C C . MET A 1 88 ? -1.435 -13.480 -8.074 1.00 88.81 88 MET A C 1
ATOM 651 O O . MET A 1 88 ? -2.536 -13.893 -8.435 1.00 88.81 88 MET A O 1
ATOM 655 N N . ALA A 1 89 ? -0.626 -14.230 -7.325 1.00 91.25 89 ALA A N 1
ATOM 656 C CA . ALA A 1 89 ? -0.988 -15.525 -6.752 1.00 91.25 89 ALA A CA 1
ATOM 657 C C . ALA A 1 89 ? -1.662 -15.393 -5.379 1.00 91.25 89 ALA A C 1
ATOM 659 O O . ALA A 1 89 ? -2.326 -16.327 -4.933 1.00 91.25 89 ALA A O 1
ATOM 660 N N . TYR A 1 90 ? -1.527 -14.244 -4.714 1.00 94.25 90 TYR A N 1
ATOM 661 C CA . TYR A 1 90 ? -2.159 -13.994 -3.427 1.00 94.25 90 TYR A CA 1
ATOM 662 C C . TYR A 1 90 ? -3.692 -14.001 -3.549 1.00 94.25 90 TYR A C 1
ATOM 664 O O . TYR A 1 90 ? -4.266 -13.522 -4.530 1.00 94.25 90 TYR A O 1
ATOM 672 N N . ARG A 1 91 ? -4.365 -14.602 -2.559 1.00 96.38 91 ARG A N 1
ATOM 673 C CA . ARG A 1 91 ? -5.827 -14.805 -2.526 1.00 96.38 91 ARG A CA 1
ATOM 674 C C . ARG A 1 91 ? -6.461 -14.305 -1.224 1.00 96.38 91 ARG A C 1
ATOM 676 O O . ARG A 1 91 ? -7.350 -14.946 -0.667 1.00 96.38 91 ARG A O 1
ATOM 683 N N . GLY A 1 92 ? -5.980 -13.175 -0.702 1.00 95.38 92 GLY A N 1
ATOM 684 C CA . GLY A 1 92 ? -6.549 -12.546 0.495 1.00 95.38 92 GLY A CA 1
ATOM 685 C C . GLY A 1 92 ? -8.037 -12.242 0.322 1.00 95.38 92 GLY A C 1
ATOM 686 O O . GLY A 1 92 ? -8.446 -11.756 -0.733 1.00 95.38 92 GLY A O 1
ATOM 687 N N . GLY A 1 93 ? -8.851 -12.578 1.329 1.00 95.19 93 GLY A N 1
ATOM 688 C CA . GLY A 1 93 ? -10.301 -12.343 1.319 1.00 95.19 93 GLY A CA 1
ATOM 689 C C . GLY A 1 93 ? -11.083 -13.076 0.221 1.00 95.19 93 GLY A C 1
ATOM 690 O O . GLY A 1 93 ? -12.226 -12.714 -0.027 1.00 95.19 93 GLY A O 1
ATOM 691 N N . GLY A 1 94 ? -10.483 -14.064 -0.459 1.00 96.38 94 GLY A N 1
ATOM 692 C CA . GLY A 1 94 ? -11.095 -14.755 -1.602 1.00 96.38 94 GLY A CA 1
ATOM 693 C C . GLY A 1 94 ? -10.951 -14.030 -2.947 1.00 96.38 94 GLY A C 1
ATOM 694 O O . GLY A 1 94 ? -11.485 -14.500 -3.948 1.00 96.38 94 GLY A O 1
ATOM 695 N N . PHE A 1 95 ? -10.216 -12.917 -2.999 1.00 96.94 95 PHE A N 1
ATOM 696 C CA . PHE A 1 95 ? -10.045 -12.100 -4.203 1.00 96.94 95 PHE A CA 1
ATOM 697 C C . PHE A 1 95 ? -8.784 -12.469 -4.995 1.00 96.94 95 PHE A C 1
ATOM 699 O O . PHE A 1 95 ? -7.796 -12.914 -4.418 1.00 96.94 95 PHE A O 1
ATOM 706 N N . SER A 1 96 ? -8.795 -12.277 -6.318 1.00 94.81 96 SER A N 1
ATOM 707 C CA . SER A 1 96 ? -7.700 -12.668 -7.230 1.00 94.81 96 SER A CA 1
ATOM 708 C C . SER A 1 96 ? -7.050 -11.508 -7.990 1.00 94.81 96 SER A C 1
ATOM 710 O O . SER A 1 96 ? -6.129 -11.721 -8.769 1.00 94.81 96 SER A O 1
ATOM 712 N N . ASP A 1 97 ? -7.532 -10.290 -7.787 1.00 94.88 97 ASP A N 1
ATOM 713 C CA . ASP A 1 97 ? -7.100 -9.032 -8.408 1.00 94.88 97 ASP A CA 1
ATOM 714 C C . ASP A 1 97 ? -6.009 -8.311 -7.593 1.00 94.88 97 ASP A C 1
ATOM 716 O O . ASP A 1 97 ? -5.828 -7.102 -7.711 1.00 94.88 97 ASP A O 1
ATOM 720 N N . TRP A 1 98 ? -5.265 -9.050 -6.766 1.00 95.56 98 TRP A N 1
ATOM 721 C CA . TRP A 1 98 ? -4.097 -8.540 -6.046 1.00 95.56 98 TRP A CA 1
ATOM 722 C C . TRP A 1 98 ? -2.913 -8.320 -6.997 1.00 95.56 98 TRP A C 1
ATOM 724 O O . TRP A 1 98 ? -2.667 -9.112 -7.909 1.00 95.56 98 TRP A O 1
ATOM 734 N N . TYR A 1 99 ? -2.155 -7.245 -6.787 1.00 92.94 99 TYR A N 1
ATOM 735 C CA . TYR A 1 9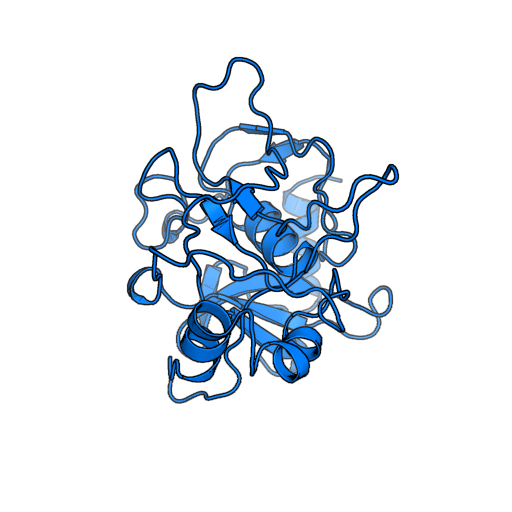9 ? -1.033 -6.875 -7.646 1.00 92.94 99 TYR A CA 1
ATOM 736 C C . TYR A 1 99 ? 0.063 -6.106 -6.905 1.00 92.94 99 TYR A C 1
ATOM 738 O O . TYR A 1 99 ? -0.067 -5.734 -5.736 1.00 92.94 99 TYR A O 1
ATOM 746 N N . PHE A 1 100 ? 1.185 -5.923 -7.600 1.00 89.44 100 PHE A N 1
ATOM 747 C CA . PHE A 1 100 ? 2.343 -5.210 -7.089 1.00 89.44 100 PHE A CA 1
ATOM 748 C C . PHE A 1 100 ? 2.207 -3.706 -7.362 1.00 89.44 100 PHE A C 1
ATOM 750 O O . PHE A 1 100 ? 2.153 -3.284 -8.520 1.00 89.44 100 PHE A O 1
ATOM 757 N N . ALA A 1 101 ? 2.146 -2.906 -6.297 1.00 90.38 101 ALA A N 1
ATOM 758 C CA . ALA A 1 101 ? 1.914 -1.465 -6.368 1.00 90.38 101 ALA A CA 1
ATOM 759 C C . ALA A 1 101 ? 2.918 -0.740 -7.274 1.00 90.38 101 ALA A C 1
ATOM 761 O O . ALA A 1 101 ? 4.122 -0.991 -7.197 1.00 90.38 101 ALA A O 1
ATOM 762 N N . ALA A 1 102 ? 2.437 0.189 -8.097 1.00 85.94 102 ALA A N 1
ATOM 763 C CA . ALA A 1 102 ? 3.284 1.185 -8.738 1.00 85.94 102 ALA A CA 1
ATOM 764 C C . ALA A 1 102 ? 3.787 2.213 -7.716 1.00 85.94 102 ALA A C 1
ATOM 766 O O . ALA A 1 102 ? 3.324 2.287 -6.574 1.00 85.94 102 ALA A O 1
ATOM 767 N N . PHE A 1 103 ? 4.749 3.027 -8.137 1.00 82.19 103 PHE A N 1
ATOM 768 C CA . PHE A 1 103 ? 5.422 3.9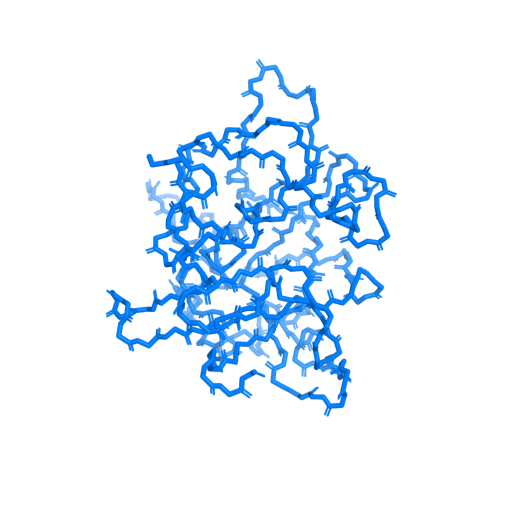85 -7.271 1.00 82.19 103 PHE A CA 1
ATOM 769 C C . PHE A 1 103 ? 4.479 4.958 -6.555 1.00 82.19 103 PHE A C 1
ATOM 771 O O . PHE A 1 103 ? 4.531 5.071 -5.331 1.00 82.19 103 PHE A O 1
ATOM 778 N N . HIS A 1 104 ? 3.584 5.626 -7.281 1.00 85.81 104 HIS A N 1
ATOM 779 C CA . HIS A 1 104 ? 2.661 6.587 -6.680 1.00 85.81 104 HIS A CA 1
ATOM 780 C C . HIS A 1 104 ? 1.512 5.918 -5.909 1.00 85.81 104 HIS A C 1
ATOM 782 O O . HIS A 1 104 ? 0.971 6.535 -4.993 1.00 85.81 104 HIS A O 1
ATOM 788 N N . GLU A 1 105 ? 1.170 4.658 -6.199 1.00 91.25 105 GLU A N 1
ATOM 789 C CA . GLU A 1 105 ? 0.226 3.884 -5.375 1.00 91.25 105 GLU A CA 1
ATOM 790 C C . GLU A 1 105 ? 0.835 3.580 -4.004 1.00 91.25 105 GLU A C 1
ATOM 792 O O . GLU A 1 105 ? 0.218 3.848 -2.973 1.00 91.25 105 GLU A O 1
ATOM 797 N N . LEU A 1 106 ? 2.080 3.089 -3.979 1.00 88.00 106 LEU A N 1
ATOM 798 C CA . LEU A 1 106 ? 2.797 2.847 -2.728 1.00 88.00 106 LEU A CA 1
ATOM 799 C C . LEU A 1 106 ? 3.076 4.155 -1.974 1.00 88.00 106 LEU A C 1
ATOM 801 O O . LEU A 1 106 ? 2.984 4.181 -0.750 1.00 88.00 106 LEU A O 1
ATOM 805 N N . GLY A 1 107 ? 3.371 5.243 -2.693 1.00 85.00 107 GLY A N 1
ATOM 806 C CA . GLY A 1 107 ? 3.530 6.580 -2.120 1.00 85.00 107 GLY A CA 1
ATOM 807 C C . GLY A 1 107 ? 2.259 7.076 -1.430 1.00 85.00 107 GLY A C 1
ATOM 808 O O . GLY A 1 107 ? 2.325 7.516 -0.288 1.00 85.00 107 GLY A O 1
ATOM 809 N N . ALA A 1 108 ? 1.090 6.910 -2.058 1.00 88.88 108 ALA A N 1
ATOM 810 C CA . ALA A 1 108 ? -0.191 7.294 -1.458 1.00 88.88 108 ALA A CA 1
ATOM 811 C C . ALA A 1 108 ? -0.475 6.513 -0.161 1.00 88.88 108 ALA A C 1
ATOM 813 O O . ALA A 1 108 ? -0.942 7.074 0.834 1.00 88.88 108 ALA A O 1
ATOM 814 N N . ILE A 1 109 ? -0.159 5.213 -0.159 1.00 91.44 109 ILE A N 1
ATOM 815 C CA . ILE A 1 109 ? -0.258 4.353 1.028 1.00 91.44 109 ILE A CA 1
ATOM 816 C C . ILE A 1 109 ? 0.703 4.834 2.117 1.00 91.44 109 ILE A C 1
ATOM 818 O O . ILE A 1 109 ? 0.301 4.963 3.270 1.00 91.44 109 ILE A O 1
ATOM 822 N N . PHE A 1 110 ? 1.956 5.126 1.765 1.00 85.88 110 PHE A N 1
ATOM 823 C CA . PHE A 1 110 ? 2.949 5.654 2.698 1.00 85.88 110 PHE A CA 1
ATOM 824 C C . PHE A 1 110 ? 2.486 6.967 3.331 1.00 85.88 110 PHE A C 1
ATOM 826 O O . PHE A 1 110 ? 2.535 7.110 4.547 1.00 85.88 110 PHE A O 1
ATOM 833 N N . GLU A 1 111 ? 1.976 7.898 2.529 1.00 84.56 111 GLU A N 1
ATOM 834 C CA . GLU A 1 111 ? 1.468 9.191 2.996 1.00 84.56 111 GLU A CA 1
ATOM 835 C C . GLU A 1 111 ? 0.336 9.065 4.016 1.00 84.56 111 GLU A C 1
ATOM 837 O O . GLU A 1 111 ? 0.212 9.882 4.928 1.00 84.56 111 GLU A O 1
ATOM 842 N N . SER A 1 112 ? -0.477 8.024 3.865 1.00 88.12 112 SER A N 1
ATOM 843 C CA . SER A 1 112 ? -1.670 7.781 4.673 1.00 88.12 112 SER A CA 1
ATOM 844 C C . SER A 1 112 ? -1.385 6.940 5.925 1.00 88.12 112 SER A C 1
ATOM 846 O O . SER A 1 112 ? -1.962 7.163 6.993 1.00 88.12 112 SER A O 1
ATOM 848 N N . LEU A 1 113 ? -0.484 5.963 5.801 1.00 89.56 113 LEU A N 1
ATOM 849 C CA . LEU A 1 113 ? -0.197 4.939 6.807 1.00 89.56 113 LEU A CA 1
ATOM 850 C C . LEU A 1 113 ? 1.234 5.010 7.347 1.00 89.56 113 LEU A C 1
ATOM 852 O O . LEU A 1 113 ? 1.745 4.021 7.871 1.00 89.56 113 LEU A O 1
ATOM 856 N N . ASN A 1 114 ? 1.890 6.166 7.232 1.00 85.25 114 ASN A N 1
ATOM 857 C CA . ASN A 1 114 ? 3.255 6.356 7.702 1.00 85.25 114 ASN A CA 1
ATOM 858 C C . ASN A 1 114 ? 3.391 5.956 9.190 1.00 85.25 114 ASN A C 1
ATOM 860 O O . ASN A 1 114 ? 2.795 6.599 10.060 1.00 85.25 114 ASN A O 1
ATOM 864 N N . PRO A 1 115 ? 4.196 4.931 9.518 1.00 85.38 115 PRO A N 1
ATOM 865 C CA . PRO A 1 115 ? 4.267 4.390 10.869 1.00 85.38 115 PRO A CA 1
ATOM 866 C C . PRO A 1 115 ? 5.054 5.277 11.842 1.00 85.38 115 PRO A C 1
ATOM 868 O O . PRO A 1 115 ? 4.960 5.049 13.050 1.00 85.38 115 PRO A O 1
ATOM 871 N N . VAL A 1 116 ? 5.824 6.273 11.374 1.00 81.44 116 VAL A N 1
ATOM 872 C CA . VAL A 1 116 ? 6.784 7.043 12.197 1.00 81.44 116 VAL A CA 1
ATOM 873 C C . VAL A 1 116 ? 6.517 8.561 12.236 1.00 81.44 116 VAL A C 1
ATOM 875 O O . VAL A 1 116 ? 5.956 9.097 11.285 1.00 81.44 116 VAL A O 1
ATOM 878 N N . PRO A 1 117 ? 6.919 9.278 13.313 1.00 73.88 117 PRO A N 1
ATOM 879 C CA . PRO A 1 117 ? 6.641 10.709 13.544 1.00 73.88 117 PRO A CA 1
ATOM 880 C C . PRO A 1 117 ? 6.952 11.666 12.390 1.00 73.88 117 PRO A C 1
ATOM 882 O O . PRO A 1 117 ? 6.137 12.542 12.100 1.00 73.88 117 PRO A O 1
ATOM 885 N N . PHE A 1 118 ? 8.106 11.504 11.740 1.00 66.06 118 PHE A N 1
ATOM 886 C CA . PHE A 1 118 ? 8.565 12.407 10.689 1.00 66.06 118 PHE A CA 1
ATOM 887 C C . PHE A 1 118 ? 9.315 11.639 9.610 1.00 66.06 118 PHE A C 1
ATOM 889 O O . PHE A 1 118 ? 10.276 10.925 9.898 1.00 66.06 118 PHE A O 1
ATOM 896 N N . CYS A 1 119 ? 8.898 11.832 8.365 1.00 63.50 119 CYS A N 1
ATOM 897 C CA . CYS A 1 119 ? 9.632 11.403 7.188 1.00 63.50 119 CYS A CA 1
ATOM 898 C C . CYS A 1 119 ? 9.552 12.501 6.117 1.00 63.50 119 CYS A C 1
ATOM 900 O O . CYS A 1 119 ? 8.497 13.086 5.862 1.00 63.50 119 CYS A O 1
ATOM 902 N N . TYR A 1 120 ? 10.693 12.814 5.509 1.00 54.34 120 TYR A N 1
ATOM 903 C CA . TYR A 1 120 ? 10.784 13.758 4.403 1.00 54.34 120 TYR A CA 1
ATOM 904 C C . TYR A 1 120 ? 10.651 13.007 3.088 1.00 54.34 120 TYR A C 1
ATOM 906 O O . TYR A 1 120 ? 11.455 12.127 2.781 1.00 54.34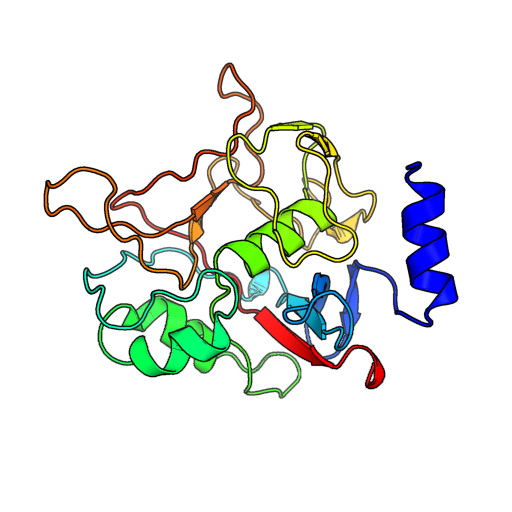 120 TYR A O 1
ATOM 914 N N . THR A 1 121 ? 9.675 13.381 2.268 1.00 57.31 121 THR A N 1
ATOM 915 C CA . THR A 1 121 ? 9.570 12.867 0.900 1.00 57.31 121 THR A CA 1
ATOM 916 C C . THR A 1 121 ? 10.368 13.782 -0.029 1.00 57.31 121 THR A C 1
ATOM 918 O O . THR A 1 121 ? 9.862 14.774 -0.541 1.00 57.31 121 THR A O 1
ATOM 921 N N . TYR A 1 122 ? 11.661 13.510 -0.246 1.00 45.69 122 TYR A N 1
ATOM 922 C CA . TYR A 1 122 ? 12.486 14.442 -1.037 1.00 45.69 122 TYR A CA 1
ATOM 923 C C . TYR A 1 122 ? 12.125 14.462 -2.536 1.00 45.69 122 TYR A C 1
ATOM 925 O O . TYR A 1 122 ? 12.555 15.369 -3.244 1.00 45.69 122 TYR A O 1
ATOM 933 N N . ARG A 1 123 ? 11.336 13.490 -3.033 1.00 50.94 123 ARG A N 1
ATOM 934 C CA . ARG A 1 123 ? 10.847 13.396 -4.431 1.00 50.94 123 ARG A CA 1
ATOM 935 C C . ARG A 1 123 ? 9.548 12.578 -4.579 1.00 50.94 123 ARG A C 1
ATOM 937 O O . ARG A 1 123 ? 9.261 12.070 -5.658 1.00 50.94 123 ARG A O 1
ATOM 944 N N . THR A 1 124 ? 8.809 12.375 -3.492 1.00 57.25 124 THR A N 1
ATOM 945 C CA . THR A 1 124 ? 7.944 11.191 -3.311 1.00 57.25 124 THR A CA 1
ATOM 946 C C . THR A 1 124 ? 6.512 11.522 -2.910 1.00 57.25 124 THR A C 1
ATOM 948 O O . THR A 1 124 ? 5.858 10.688 -2.298 1.00 57.25 124 THR A O 1
ATOM 951 N N . VAL A 1 125 ? 6.010 12.709 -3.261 1.00 68.25 125 VAL A N 1
ATOM 952 C CA . VAL A 1 125 ? 4.574 12.969 -3.117 1.00 68.25 125 VAL A CA 1
ATOM 953 C C . VAL A 1 125 ? 3.840 12.252 -4.248 1.00 68.25 125 VAL A C 1
ATOM 955 O O . VAL A 1 125 ? 4.142 12.434 -5.431 1.00 68.25 125 VAL A O 1
ATOM 958 N N . SER A 1 126 ? 2.897 11.394 -3.889 1.00 77.81 126 SER A N 1
ATOM 959 C CA . SER A 1 126 ? 1.980 10.759 -4.810 1.00 77.81 126 SER A CA 1
ATOM 960 C C . SER A 1 126 ? 1.147 11.820 -5.510 1.00 77.81 126 SER A C 1
ATOM 962 O O . SER A 1 126 ? 0.407 12.577 -4.887 1.00 77.81 126 SER A O 1
ATOM 964 N N . THR A 1 127 ? 1.242 11.856 -6.834 1.00 83.38 127 THR A N 1
ATOM 965 C CA . THR A 1 127 ? 0.452 12.773 -7.662 1.00 83.38 127 THR A CA 1
ATOM 966 C C . THR A 1 127 ? -0.992 12.308 -7.835 1.00 83.38 127 THR A C 1
ATOM 968 O O . THR A 1 127 ? -1.809 13.059 -8.358 1.00 83.38 127 THR A O 1
ATOM 971 N N . ILE A 1 128 ? -1.304 11.086 -7.394 1.00 86.19 128 ILE A N 1
ATOM 972 C CA . ILE A 1 128 ? -2.630 10.472 -7.515 1.00 86.19 128 ILE A CA 1
ATOM 973 C C . ILE A 1 128 ? -3.349 10.344 -6.172 1.00 86.19 128 ILE A C 1
ATOM 975 O O . ILE A 1 128 ? -4.513 9.958 -6.167 1.00 86.19 128 ILE A O 1
ATOM 979 N N . ALA A 1 129 ? -2.690 10.629 -5.043 1.00 87.56 129 ALA A N 1
ATOM 980 C CA . ALA A 1 129 ? -3.297 10.515 -3.719 1.00 87.56 129 ALA A CA 1
ATOM 981 C C . ALA A 1 129 ? -4.444 11.513 -3.521 1.00 87.56 129 ALA A C 1
ATOM 983 O O . ALA A 1 129 ? -4.367 12.674 -3.923 1.00 87.56 129 ALA A O 1
ATOM 984 N N . ILE A 1 130 ? -5.498 11.068 -2.837 1.00 86.06 130 ILE A N 1
ATOM 985 C CA . ILE A 1 130 ? -6.599 11.914 -2.389 1.00 86.06 130 ILE A CA 1
ATOM 986 C C . ILE A 1 130 ? -6.680 11.865 -0.860 1.00 86.06 130 ILE A C 1
ATOM 988 O O . ILE A 1 130 ? -7.020 10.820 -0.301 1.00 86.06 130 ILE A O 1
ATOM 992 N N . PRO A 1 131 ? -6.461 13.000 -0.178 1.00 83.19 131 PRO A N 1
ATOM 993 C CA . PRO A 1 131 ? -5.871 14.238 -0.698 1.00 83.19 131 PRO A CA 1
ATOM 994 C C . PRO A 1 131 ? -4.362 14.084 -0.938 1.00 83.19 131 PRO A C 1
ATOM 996 O O . PRO A 1 131 ? -3.696 13.369 -0.194 1.00 83.19 131 PRO A O 1
ATOM 999 N N . VAL A 1 132 ? -3.808 14.845 -1.885 1.00 76.19 132 VAL A N 1
ATOM 1000 C CA . VAL A 1 132 ? -2.351 14.923 -2.083 1.00 76.19 132 VAL A CA 1
ATOM 1001 C C . VAL A 1 132 ? -1.680 15.411 -0.788 1.00 76.19 132 VAL A C 1
ATOM 1003 O O . VAL A 1 132 ? -2.182 16.323 -0.104 1.00 76.19 132 VAL A O 1
ATOM 1006 N N . ALA A 1 133 ? -0.587 14.758 -0.391 1.00 72.88 133 ALA A N 1
ATOM 1007 C CA . ALA A 1 133 ? 0.163 15.128 0.803 1.00 72.88 133 ALA A CA 1
ATOM 1008 C C . ALA A 1 133 ? 1.042 16.369 0.589 1.00 72.88 133 ALA A C 1
ATOM 1010 O O . ALA A 1 133 ? 1.427 16.716 -0.525 1.00 72.88 133 ALA A O 1
ATOM 1011 N N . ASP A 1 134 ? 1.378 17.027 1.697 1.00 71.00 134 ASP A N 1
ATOM 1012 C CA . ASP A 1 134 ? 2.465 18.003 1.723 1.00 71.00 134 ASP A CA 1
ATOM 1013 C C . ASP A 1 134 ? 3.814 17.251 1.770 1.00 71.00 134 ASP A C 1
ATOM 1015 O O . ASP A 1 134 ? 3.862 16.075 2.132 1.00 71.00 134 ASP A O 1
ATOM 1019 N N . GLN A 1 135 ? 4.933 17.917 1.457 1.00 69.38 135 GLN A N 1
ATOM 1020 C CA . GLN A 1 135 ? 6.269 17.282 1.459 1.00 69.38 135 GLN A CA 1
ATOM 1021 C C . GLN A 1 135 ? 6.650 16.629 2.801 1.00 69.38 135 GLN A C 1
ATOM 1023 O O . GLN A 1 135 ? 7.430 15.669 2.836 1.00 69.38 135 GLN A O 1
ATOM 1028 N N . VAL A 1 136 ? 6.106 17.156 3.901 1.00 73.19 136 VAL A N 1
ATOM 1029 C CA . VAL A 1 136 ? 6.252 16.591 5.243 1.00 73.19 136 VAL A CA 1
ATOM 1030 C C . VAL A 1 136 ? 5.078 15.658 5.506 1.00 73.19 136 VAL A C 1
ATOM 1032 O O . VAL A 1 136 ? 3.955 16.105 5.757 1.00 73.19 136 VAL A O 1
ATOM 1035 N N . VAL A 1 137 ? 5.354 14.356 5.483 1.00 76.44 137 VAL A N 1
ATOM 1036 C CA . VAL A 1 137 ? 4.351 13.326 5.740 1.00 76.44 137 VAL A CA 1
ATOM 1037 C C . VAL A 1 137 ? 4.304 13.041 7.242 1.00 76.44 137 VAL A C 1
ATOM 1039 O O . VAL A 1 137 ? 5.315 12.657 7.838 1.00 76.44 137 VAL A O 1
ATOM 1042 N N . PRO A 1 138 ? 3.153 13.237 7.899 1.00 80.19 138 PRO A N 1
ATOM 1043 C CA . PRO A 1 138 ? 3.039 12.981 9.324 1.00 80.19 138 PRO A CA 1
ATOM 1044 C C . PRO A 1 138 ? 2.846 11.502 9.644 1.00 80.19 138 PRO A C 1
ATOM 1046 O O . PRO A 1 138 ? 2.431 10.729 8.787 1.00 80.19 138 PRO A O 1
ATOM 1049 N N . GLN A 1 139 ? 3.090 11.107 10.894 1.00 84.94 139 GLN A N 1
ATOM 1050 C CA . GLN A 1 139 ? 2.687 9.782 11.374 1.00 84.94 139 GLN A CA 1
ATOM 1051 C C . GLN A 1 139 ? 1.174 9.585 11.256 1.00 84.94 139 GLN A C 1
ATOM 1053 O O . GLN A 1 139 ? 0.394 10.500 11.541 1.00 84.94 139 GLN A O 1
ATOM 1058 N N . THR A 1 140 ? 0.770 8.366 10.917 1.00 86.06 140 THR A N 1
ATOM 1059 C CA . THR A 1 140 ? -0.619 7.928 11.008 1.00 86.06 140 THR A CA 1
ATOM 1060 C C . THR A 1 140 ? -1.111 7.914 12.462 1.00 86.06 140 THR A C 1
ATOM 1062 O O . THR A 1 140 ? -0.359 7.606 13.387 1.00 86.06 140 THR A O 1
ATOM 1065 N N . PHE A 1 141 ? -2.390 8.229 12.673 1.00 88.88 141 PHE A N 1
ATOM 1066 C CA . PHE A 1 141 ? -3.067 8.057 13.969 1.00 88.88 141 PHE A CA 1
ATOM 1067 C C . PHE A 1 141 ? -3.699 6.671 14.122 1.00 88.88 141 PHE A C 1
ATOM 1069 O O . PHE A 1 141 ? -4.231 6.346 15.179 1.00 88.88 141 PHE A O 1
ATOM 1076 N N . ILE A 1 142 ? -3.667 5.854 13.069 1.00 91.69 142 ILE A N 1
ATOM 1077 C CA . ILE A 1 142 ? -4.271 4.529 13.081 1.00 91.69 142 ILE A CA 1
ATOM 1078 C C . ILE A 1 142 ? -3.322 3.607 13.838 1.00 91.69 142 ILE A C 1
ATOM 1080 O O . ILE A 1 142 ? -2.327 3.152 13.278 1.00 91.69 142 ILE A O 1
ATOM 1084 N N . GLU A 1 143 ? -3.626 3.339 15.109 1.00 93.06 143 GLU A N 1
ATOM 1085 C CA . GLU A 1 143 ? -2.777 2.559 16.027 1.00 93.06 143 GLU A CA 1
ATOM 1086 C C . GLU A 1 143 ? -2.301 1.233 15.424 1.00 93.06 143 GLU A C 1
ATOM 1088 O O . GLU A 1 143 ? -1.148 0.840 15.589 1.00 93.06 143 GLU A O 1
ATOM 1093 N N . LEU A 1 144 ? -3.154 0.589 14.626 1.00 93.88 144 LEU A N 1
ATOM 1094 C CA . LEU A 1 144 ? -2.829 -0.649 13.927 1.00 93.88 144 LEU A CA 1
ATOM 1095 C C . LEU A 1 144 ? -1.618 -0.519 12.978 1.00 93.88 144 LEU A C 1
ATOM 1097 O O . LEU A 1 144 ? -0.869 -1.480 12.813 1.00 93.88 144 LEU A O 1
ATOM 1101 N N . PHE A 1 145 ? -1.417 0.656 12.379 1.00 92.69 145 PHE A N 1
ATOM 1102 C CA . PHE A 1 145 ? -0.352 0.953 11.415 1.00 92.69 145 PHE A CA 1
ATOM 1103 C C . PHE A 1 145 ? 0.784 1.813 11.985 1.00 92.69 145 PHE A C 1
ATOM 1105 O O . PHE A 1 145 ? 1.785 2.018 11.299 1.00 92.69 145 PHE A O 1
ATOM 1112 N N . ARG A 1 146 ? 0.678 2.305 13.225 1.00 90.06 146 ARG A N 1
ATOM 1113 C CA . ARG A 1 146 ? 1.787 3.005 13.894 1.00 90.06 146 ARG A CA 1
ATOM 1114 C C . ARG A 1 146 ? 2.940 2.045 14.159 1.00 90.06 146 ARG A C 1
ATOM 1116 O O . ARG A 1 146 ? 2.729 0.844 14.263 1.00 90.06 146 ARG A O 1
ATOM 1123 N N . LYS A 1 147 ? 4.168 2.552 14.301 1.00 86.38 147 LYS A N 1
ATOM 1124 C CA . LYS A 1 147 ? 5.339 1.736 14.668 1.00 86.38 147 LYS A CA 1
ATOM 1125 C C . LYS A 1 147 ? 5.021 0.839 15.878 1.00 86.38 147 LYS A C 1
ATOM 1127 O O . LYS A 1 147 ? 4.627 1.340 16.925 1.00 86.38 147 LYS A O 1
ATOM 1132 N N . GLY A 1 148 ? 5.211 -0.474 15.720 1.00 86.00 148 GLY A N 1
ATOM 1133 C CA . GLY A 1 148 ? 4.872 -1.491 16.729 1.00 86.00 148 GLY A CA 1
ATOM 1134 C C . GLY A 1 148 ? 3.437 -2.034 16.648 1.00 86.00 148 GLY A C 1
ATOM 1135 O O . GLY A 1 148 ? 3.135 -3.035 17.292 1.00 86.00 148 GLY A O 1
ATOM 1136 N N . GLY A 1 149 ? 2.572 -1.420 15.842 1.00 91.88 149 GLY A N 1
ATOM 1137 C CA . GLY A 1 149 ? 1.219 -1.883 15.555 1.00 91.88 149 GLY A CA 1
ATOM 1138 C C . GLY A 1 149 ? 1.196 -3.152 14.700 1.00 91.88 149 GLY A C 1
ATOM 1139 O O . GLY A 1 149 ? 2.127 -3.443 13.946 1.00 91.88 149 GLY A O 1
ATOM 1140 N N . ALA A 1 150 ? 0.105 -3.916 14.799 1.00 94.25 150 ALA A N 1
ATOM 1141 C CA . ALA A 1 150 ? 0.012 -5.247 14.195 1.00 94.25 150 ALA A CA 1
ATOM 1142 C C . ALA A 1 150 ? -0.038 -5.257 12.654 1.00 94.25 150 ALA A C 1
ATOM 1144 O O . ALA A 1 150 ? 0.112 -6.318 12.061 1.00 94.25 150 ALA A O 1
ATOM 1145 N N . GLN A 1 151 ? -0.245 -4.111 11.999 1.00 95.00 151 GLN A N 1
A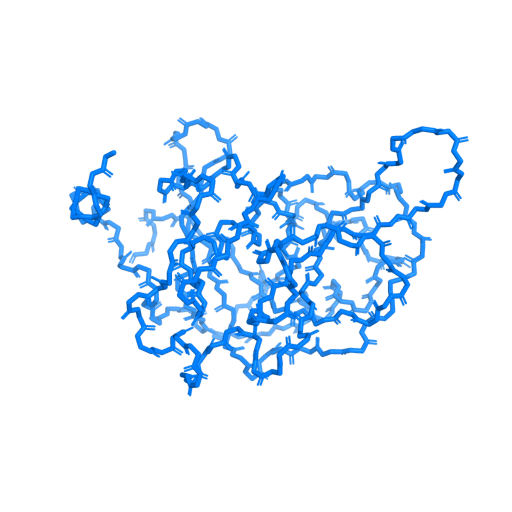TOM 1146 C CA . GLN A 1 151 ? -0.182 -3.961 10.538 1.00 95.00 151 GLN A CA 1
ATOM 1147 C C . GLN A 1 151 ? 0.868 -2.943 10.086 1.00 95.00 151 GLN A C 1
ATOM 1149 O O . GLN A 1 151 ? 0.914 -2.607 8.897 1.00 95.00 151 GLN A O 1
ATOM 1154 N N . ALA A 1 152 ? 1.699 -2.458 11.013 1.00 90.38 152 ALA A N 1
ATOM 1155 C CA . ALA A 1 152 ? 2.710 -1.450 10.748 1.00 90.38 152 ALA A CA 1
ATOM 1156 C C . ALA A 1 152 ? 3.617 -1.863 9.591 1.00 90.38 152 ALA A C 1
ATOM 1158 O O . ALA A 1 152 ? 4.129 -2.982 9.539 1.00 90.38 152 ALA A O 1
ATOM 1159 N N . PHE A 1 153 ? 3.845 -0.926 8.678 1.00 85.19 153 PHE A N 1
ATOM 1160 C CA . PHE A 1 153 ? 4.894 -1.082 7.688 1.00 85.19 153 PHE A CA 1
ATOM 1161 C C . PHE A 1 153 ? 6.261 -0.957 8.363 1.00 85.19 153 PHE A C 1
ATOM 1163 O O . PHE A 1 153 ? 6.431 -0.189 9.311 1.00 85.19 153 PHE A O 1
ATOM 1170 N N . GLY A 1 154 ? 7.258 -1.669 7.846 1.00 73.12 154 GLY A N 1
ATOM 1171 C CA . GLY A 1 154 ? 8.622 -1.555 8.354 1.00 73.12 154 GLY A CA 1
ATOM 1172 C C . GLY A 1 154 ? 8.792 -2.100 9.770 1.00 73.12 154 GLY A C 1
ATOM 1173 O O . GLY A 1 154 ? 9.415 -1.458 10.614 1.00 73.12 154 GLY A O 1
ATOM 1174 N N . SER A 1 155 ? 8.271 -3.306 10.018 1.00 61.81 155 SER A N 1
ATOM 1175 C CA . SER A 1 155 ? 8.499 -4.056 11.265 1.00 61.81 155 SER A CA 1
ATOM 1176 C C . SER A 1 155 ? 9.992 -4.211 11.600 1.00 61.81 155 SER A C 1
ATOM 1178 O O . SER A 1 155 ? 10.355 -4.268 12.774 1.00 61.81 155 SER A O 1
ATOM 1180 N N . ALA A 1 156 ? 10.864 -4.188 10.583 1.00 61.38 156 ALA A N 1
ATOM 1181 C CA . ALA A 1 156 ? 12.296 -3.950 10.730 1.00 61.38 156 ALA A CA 1
ATOM 1182 C C . ALA A 1 156 ? 12.679 -2.520 10.279 1.00 61.38 156 ALA A C 1
ATOM 1184 O O . ALA A 1 156 ? 12.214 -2.072 9.225 1.00 61.38 156 ALA A O 1
ATOM 1185 N N . PRO A 1 157 ? 13.601 -1.837 10.992 1.00 55.03 157 PRO A N 1
ATOM 1186 C CA . PRO A 1 157 ? 13.973 -0.431 10.759 1.00 55.03 157 PRO A CA 1
ATOM 1187 C C . PRO A 1 157 ? 14.601 -0.139 9.384 1.00 55.03 157 PRO A C 1
ATOM 1189 O O . PRO A 1 157 ? 14.829 1.018 9.046 1.00 55.03 157 PRO A O 1
ATOM 1192 N N . THR A 1 158 ? 14.885 -1.164 8.578 1.00 61.53 158 THR A N 1
ATOM 1193 C CA . THR A 1 158 ? 15.505 -1.068 7.247 1.00 61.53 158 THR A CA 1
ATOM 1194 C C . THR A 1 158 ? 14.636 -1.663 6.138 1.00 61.53 158 THR A C 1
ATOM 1196 O O . THR A 1 158 ? 15.141 -1.947 5.051 1.00 61.53 158 THR A O 1
ATOM 1199 N N . THR A 1 159 ? 13.342 -1.877 6.390 1.00 72.62 159 THR A N 1
ATOM 1200 C CA . THR A 1 159 ? 12.460 -2.503 5.398 1.00 72.62 159 THR A CA 1
ATOM 1201 C C . THR A 1 159 ? 12.251 -1.576 4.205 1.00 72.62 159 THR A C 1
ATOM 1203 O O . THR A 1 159 ? 11.776 -0.446 4.334 1.00 72.62 159 THR A O 1
ATOM 1206 N N . ILE A 1 160 ? 12.596 -2.088 3.029 1.00 76.00 160 ILE A N 1
ATOM 1207 C CA . ILE A 1 160 ? 12.435 -1.415 1.744 1.00 76.00 160 ILE A CA 1
ATOM 1208 C C . ILE A 1 160 ? 11.254 -2.066 1.042 1.00 76.00 160 ILE A C 1
ATOM 1210 O O . ILE A 1 160 ? 11.298 -3.268 0.786 1.00 76.00 160 ILE A O 1
ATOM 1214 N N . TYR A 1 161 ? 10.222 -1.296 0.709 1.00 80.69 161 TYR A N 1
ATOM 1215 C CA . TYR A 1 161 ? 9.108 -1.794 -0.091 1.00 80.69 161 TYR A CA 1
ATOM 1216 C C . TYR A 1 161 ? 9.367 -1.485 -1.561 1.00 80.69 161 TYR A C 1
ATOM 1218 O O . TYR A 1 161 ? 9.587 -0.331 -1.930 1.00 80.69 161 TYR A O 1
ATOM 1226 N N . GLY A 1 162 ? 9.394 -2.525 -2.391 1.00 79.38 162 GLY A N 1
ATOM 1227 C CA . GLY A 1 162 ? 9.590 -2.381 -3.831 1.00 79.38 162 GLY A CA 1
ATOM 1228 C C . GLY A 1 162 ? 8.333 -1.863 -4.527 1.00 79.38 162 GLY A C 1
ATOM 1229 O O . GLY A 1 162 ? 7.253 -1.841 -3.940 1.00 79.38 162 GLY A O 1
ATOM 1230 N N . THR A 1 163 ? 8.466 -1.493 -5.798 1.00 80.31 163 THR A N 1
ATOM 1231 C CA . THR A 1 163 ? 7.336 -1.115 -6.660 1.00 80.31 163 THR A CA 1
ATOM 1232 C C . THR A 1 163 ? 7.412 -1.862 -7.990 1.00 80.31 163 THR A C 1
ATOM 1234 O O . THR A 1 163 ? 8.483 -2.317 -8.396 1.00 80.31 163 THR A O 1
ATOM 1237 N N . SER A 1 164 ? 6.279 -1.988 -8.680 1.00 81.19 164 SER A N 1
ATOM 1238 C CA . SER A 1 164 ? 6.206 -2.556 -10.032 1.00 81.19 164 SER A CA 1
ATOM 1239 C C . SER A 1 164 ? 6.703 -1.604 -11.120 1.00 81.19 164 SER A C 1
ATOM 1241 O O . SER A 1 164 ? 6.830 -2.017 -12.270 1.00 81.19 164 SER A O 1
ATOM 1243 N N . THR A 1 165 ? 6.982 -0.348 -10.768 1.00 77.12 165 THR A N 1
ATOM 1244 C CA . THR A 1 165 ? 7.504 0.666 -11.679 1.00 77.12 165 THR A CA 1
ATOM 1245 C C . THR A 1 165 ? 8.990 0.410 -11.938 1.00 77.12 165 THR A C 1
ATOM 1247 O O . THR A 1 165 ? 9.829 0.521 -11.038 1.00 77.12 165 THR A O 1
ATOM 1250 N N . GLY A 1 166 ? 9.318 0.083 -13.186 1.00 66.38 166 GLY A N 1
ATOM 1251 C CA . GLY A 1 166 ? 10.690 0.060 -13.675 1.00 66.38 166 GLY A CA 1
ATOM 1252 C C . GLY A 1 166 ? 11.205 1.486 -13.860 1.00 66.38 166 GLY A C 1
ATOM 1253 O O . GLY A 1 166 ? 10.510 2.343 -14.397 1.00 66.38 166 GLY A O 1
ATOM 1254 N N . GLY A 1 167 ? 12.419 1.759 -13.399 1.00 54.59 167 GLY A N 1
ATOM 1255 C CA . GLY A 1 167 ? 13.093 3.030 -13.628 1.00 54.59 167 GLY A CA 1
ATOM 1256 C C . GLY A 1 167 ? 13.744 3.066 -15.007 1.00 54.59 167 GLY A C 1
ATOM 1257 O O . GLY A 1 167 ? 14.557 2.200 -15.343 1.00 54.59 167 GLY A O 1
ATOM 1258 N N . GLU A 1 168 ? 13.430 4.102 -15.779 1.00 43.22 168 GLU A N 1
ATOM 1259 C CA . GLU A 1 168 ? 14.281 4.567 -16.872 1.00 43.22 168 GLU A CA 1
ATOM 1260 C C . GLU A 1 168 ? 15.295 5.572 -16.303 1.00 43.22 168 GLU A C 1
ATOM 1262 O O . GLU A 1 168 ? 14.968 6.423 -15.473 1.00 43.22 168 GLU A O 1
ATOM 1267 N N . HIS A 1 169 ? 16.561 5.426 -16.683 1.00 47.66 169 HIS A N 1
ATOM 1268 C CA . HIS A 1 169 ? 17.667 6.195 -16.120 1.00 47.66 169 HIS A CA 1
ATOM 1269 C C . HIS A 1 169 ? 17.637 7.654 -16.609 1.00 47.66 169 HIS A C 1
ATOM 1271 O O . HIS A 1 169 ? 17.614 7.906 -17.812 1.00 47.66 169 HIS A O 1
ATOM 1277 N N . PHE A 1 170 ? 17.754 8.626 -15.702 1.00 36.56 170 PHE A N 1
ATOM 1278 C CA . PHE A 1 170 ? 18.128 10.000 -16.056 1.00 36.56 170 PHE A CA 1
ATOM 1279 C C . PHE A 1 170 ? 19.661 10.078 -16.191 1.00 36.56 170 PHE A C 1
ATOM 1281 O O . PHE A 1 170 ? 20.341 10.143 -15.172 1.00 36.56 170 PHE A O 1
ATOM 1288 N N . GLY A 1 171 ? 20.221 10.066 -17.412 1.00 37.34 171 GLY A N 1
ATOM 1289 C CA . GLY A 1 171 ? 21.636 10.450 -17.621 1.00 37.34 171 GLY A CA 1
ATOM 1290 C C . GLY A 1 171 ? 22.554 9.552 -18.467 1.00 37.34 171 GLY A C 1
ATOM 1291 O O . GLY A 1 171 ? 23.758 9.779 -18.454 1.00 37.34 171 GLY A O 1
ATOM 1292 N N . GLY A 1 172 ? 22.048 8.575 -19.228 1.00 32.69 172 GLY A N 1
ATOM 1293 C CA . GLY A 1 172 ? 22.830 7.962 -20.320 1.00 32.69 172 GLY A CA 1
ATOM 1294 C C . GLY A 1 172 ? 23.868 6.889 -19.949 1.00 32.69 172 GLY A C 1
ATOM 1295 O O . GLY A 1 172 ? 24.684 6.545 -20.799 1.00 32.69 172 GLY A O 1
ATOM 1296 N N . GLN A 1 173 ? 23.834 6.314 -18.741 1.00 35.50 173 GLN A N 1
ATOM 1297 C CA . GLN A 1 173 ? 24.514 5.041 -18.451 1.00 35.50 173 GLN A CA 1
ATOM 1298 C C . GLN A 1 173 ? 23.491 3.951 -18.102 1.00 35.50 173 GLN A C 1
ATOM 1300 O O . GLN A 1 173 ? 22.535 4.181 -17.368 1.00 35.50 173 GLN A O 1
ATOM 1305 N N . ASP A 1 174 ? 23.660 2.772 -18.697 1.00 36.88 174 ASP A N 1
ATOM 1306 C CA . ASP A 1 174 ? 22.661 1.700 -18.799 1.00 36.88 174 ASP A CA 1
ATOM 1307 C C . ASP A 1 174 ? 22.601 0.828 -17.523 1.00 36.88 174 ASP A C 1
ATOM 1309 O O . ASP A 1 174 ? 22.888 -0.367 -17.547 1.00 36.88 174 ASP A O 1
ATOM 1313 N N . THR A 1 175 ? 22.250 1.416 -16.374 1.00 38.19 175 THR A N 1
ATOM 1314 C CA . THR A 1 175 ? 21.968 0.662 -15.134 1.00 38.19 175 THR A CA 1
ATOM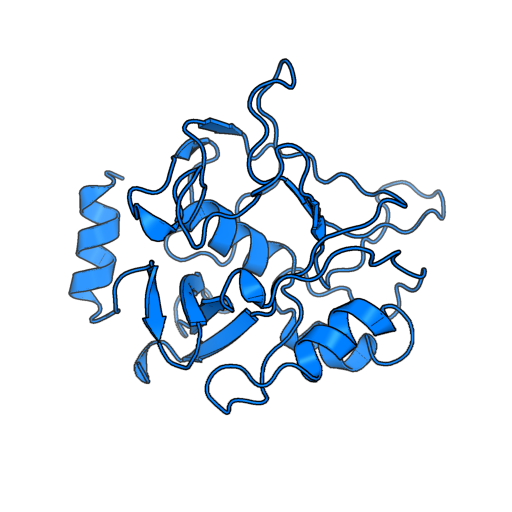 1315 C C . THR A 1 175 ? 20.517 0.866 -14.692 1.00 38.19 175 THR A C 1
ATOM 1317 O O . THR A 1 175 ? 20.116 1.915 -14.217 1.00 38.19 175 THR A O 1
ATOM 1320 N N . ARG A 1 176 ? 19.664 -0.132 -14.922 1.00 44.00 176 ARG A N 1
ATOM 1321 C CA . ARG A 1 176 ? 18.202 -0.034 -14.753 1.00 44.00 176 ARG A CA 1
ATOM 1322 C C . ARG A 1 176 ? 17.810 -0.388 -13.324 1.00 44.00 176 ARG A C 1
ATOM 1324 O O . ARG A 1 176 ? 18.277 -1.396 -12.797 1.00 44.00 176 ARG A O 1
ATOM 1331 N N . TYR A 1 177 ? 16.947 0.412 -12.710 1.00 41.91 177 TYR A N 1
ATOM 1332 C CA . TYR A 1 177 ? 16.673 0.325 -11.280 1.00 41.91 177 TYR A CA 1
ATOM 1333 C C . TYR A 1 177 ? 15.176 0.329 -10.958 1.00 41.91 177 TYR A C 1
ATOM 1335 O O . TYR A 1 177 ? 14.388 0.870 -11.720 1.00 41.91 177 TYR A O 1
ATOM 1343 N N . TYR A 1 178 ? 14.778 -0.229 -9.813 1.00 47.78 178 TYR A N 1
ATOM 1344 C CA . TYR A 1 178 ? 13.386 -0.231 -9.342 1.00 47.78 178 TYR A CA 1
ATOM 1345 C C . TYR A 1 178 ? 13.165 0.854 -8.300 1.00 47.78 178 TYR A C 1
ATOM 1347 O O . TYR A 1 178 ? 14.024 1.074 -7.444 1.00 47.78 178 TYR A O 1
ATOM 1355 N N . ALA A 1 179 ? 12.016 1.528 -8.357 1.00 54.06 179 ALA A N 1
ATOM 1356 C CA . ALA A 1 179 ? 11.678 2.506 -7.337 1.00 54.06 179 ALA A CA 1
ATOM 1357 C C . ALA A 1 179 ? 11.232 1.785 -6.057 1.00 54.06 179 ALA A C 1
ATOM 1359 O O . ALA A 1 179 ? 10.490 0.801 -6.107 1.00 54.06 179 ALA A O 1
ATOM 1360 N N . SER A 1 180 ? 11.690 2.266 -4.906 1.00 54.22 180 SER A N 1
ATOM 1361 C CA . SER A 1 180 ? 11.367 1.689 -3.605 1.00 54.22 180 SER A CA 1
ATOM 1362 C C . SER A 1 180 ? 11.073 2.771 -2.577 1.00 54.22 180 SER A C 1
ATOM 1364 O O . SER A 1 180 ? 11.643 3.861 -2.656 1.00 54.22 180 SER A O 1
ATOM 1366 N N . ILE A 1 181 ? 10.235 2.457 -1.590 1.00 60.75 181 ILE A N 1
ATOM 1367 C CA . ILE A 1 181 ? 9.889 3.365 -0.492 1.00 60.75 181 ILE A CA 1
ATOM 1368 C C . ILE A 1 181 ? 10.344 2.760 0.836 1.00 60.75 181 ILE A C 1
ATOM 1370 O O . ILE A 1 181 ? 10.098 1.589 1.130 1.00 60.75 181 ILE A O 1
ATOM 1374 N N . TYR A 1 182 ? 11.030 3.575 1.633 1.00 57.41 182 TYR A N 1
ATOM 1375 C CA . TYR A 1 182 ? 11.486 3.216 2.971 1.00 57.41 182 TYR A CA 1
ATOM 1376 C C . TYR A 1 182 ? 10.389 3.502 3.984 1.00 57.41 182 TYR A C 1
ATOM 1378 O O . TYR A 1 182 ? 9.913 4.632 4.077 1.00 57.41 182 TYR A O 1
ATOM 1386 N N . PHE A 1 183 ? 10.055 2.504 4.794 1.00 52.47 183 PHE A N 1
ATOM 1387 C CA . PHE A 1 183 ? 9.181 2.678 5.946 1.00 52.47 183 PHE A CA 1
ATOM 1388 C C . PHE A 1 183 ? 10.006 2.473 7.225 1.00 52.47 183 PHE A C 1
ATOM 1390 O O . PHE A 1 183 ? 10.655 1.441 7.380 1.00 52.47 183 PHE A O 1
ATOM 1397 N N . GLY A 1 184 ? 9.979 3.444 8.146 1.00 44.88 184 GLY A N 1
ATOM 1398 C CA . GLY A 1 184 ? 10.389 3.215 9.540 1.00 44.88 184 GLY A CA 1
ATOM 1399 C C . GLY A 1 184 ? 11.833 3.532 9.963 1.00 44.88 184 GLY A C 1
ATOM 1400 O O . GLY A 1 184 ? 12.235 3.076 11.032 1.00 44.88 184 GLY A O 1
ATOM 1401 N N . HIS A 1 185 ? 12.622 4.310 9.212 1.00 48.09 185 HIS A N 1
ATOM 1402 C CA . HIS A 1 185 ? 13.999 4.626 9.629 1.00 48.09 185 HIS A CA 1
ATOM 1403 C C . HIS A 1 185 ? 14.103 5.952 10.409 1.00 48.09 185 HIS A C 1
ATOM 1405 O O . HIS A 1 185 ? 13.899 7.023 9.849 1.00 48.09 185 HIS A O 1
ATOM 1411 N N . GLU A 1 186 ? 14.490 5.888 11.689 1.00 41.53 186 GLU A N 1
ATOM 1412 C CA . GLU A 1 186 ? 14.612 7.060 12.583 1.00 41.53 186 GLU A CA 1
ATOM 1413 C C . GLU A 1 186 ? 15.995 7.750 12.535 1.00 41.53 186 GLU A C 1
ATOM 1415 O O . GLU A 1 186 ? 16.107 8.894 12.956 1.00 41.53 186 GLU A O 1
ATOM 1420 N N . ASN A 1 187 ? 17.044 7.102 11.998 1.00 34.44 187 ASN A N 1
ATOM 1421 C CA . ASN A 1 187 ? 18.451 7.514 12.208 1.00 34.44 187 ASN A CA 1
ATOM 1422 C C . ASN A 1 187 ? 19.330 7.657 10.945 1.00 34.44 187 ASN A C 1
ATOM 1424 O O . ASN A 1 187 ? 20.538 7.439 10.997 1.00 34.44 187 ASN A O 1
ATOM 1428 N N . MET A 1 188 ? 18.780 8.020 9.783 1.00 39.38 188 MET A N 1
ATOM 1429 C CA . MET A 1 188 ? 19.643 8.639 8.765 1.00 39.38 188 MET A CA 1
ATOM 1430 C C . MET A 1 188 ? 19.638 10.122 9.092 1.00 39.38 188 MET A C 1
ATOM 1432 O O . MET A 1 188 ? 18.552 10.678 9.224 1.00 39.38 188 MET A O 1
ATOM 1436 N N . ASN A 1 189 ? 20.811 10.743 9.222 1.00 32.69 189 ASN A N 1
ATOM 1437 C CA . ASN A 1 189 ? 21.029 12.140 9.634 1.00 32.69 189 ASN A CA 1
ATOM 1438 C C . ASN A 1 189 ? 20.303 13.220 8.792 1.00 32.69 189 ASN A C 1
ATOM 1440 O O . ASN A 1 189 ? 20.671 14.379 8.884 1.00 32.69 189 ASN A O 1
ATOM 1444 N N . ASN A 1 190 ? 19.293 12.873 7.985 1.00 34.19 190 ASN A N 1
ATOM 1445 C CA . ASN A 1 190 ? 18.403 13.783 7.267 1.00 34.19 190 ASN A CA 1
ATOM 1446 C C . ASN A 1 190 ? 16.948 13.274 7.079 1.00 34.19 190 ASN A C 1
ATOM 1448 O O . ASN A 1 190 ? 16.227 13.861 6.288 1.00 34.19 190 ASN A O 1
ATOM 1452 N N . GLY A 1 191 ? 16.473 12.202 7.736 1.00 35.47 191 GLY A N 1
ATOM 1453 C CA . GLY A 1 191 ? 15.038 11.824 7.706 1.00 35.47 191 GLY A CA 1
ATOM 1454 C C . GLY A 1 191 ? 14.406 11.596 6.316 1.00 35.47 191 GLY A C 1
ATOM 1455 O O . GLY A 1 191 ? 13.186 11.662 6.179 1.00 35.47 191 GLY A O 1
ATOM 1456 N N . ASN A 1 192 ? 15.216 11.357 5.282 1.00 38.66 192 ASN A N 1
ATOM 1457 C CA . ASN A 1 192 ? 14.785 11.325 3.885 1.00 38.66 192 ASN A CA 1
ATOM 1458 C C . ASN A 1 192 ? 14.263 9.942 3.465 1.00 38.66 192 ASN A C 1
ATOM 1460 O O . ASN A 1 192 ? 14.929 8.927 3.665 1.00 38.66 192 ASN A O 1
ATOM 1464 N N . VAL A 1 193 ? 13.125 9.916 2.768 1.00 43.50 193 VAL A N 1
ATOM 1465 C CA . VAL A 1 193 ? 12.721 8.817 1.885 1.00 43.50 193 VAL A CA 1
ATOM 1466 C C . VAL A 1 193 ? 13.613 8.880 0.649 1.00 43.50 193 VAL A C 1
ATOM 1468 O O . VAL A 1 193 ? 13.426 9.727 -0.228 1.00 43.50 193 VAL A O 1
ATOM 1471 N N . TYR A 1 194 ? 14.603 7.995 0.578 1.00 43.53 194 TYR A N 1
ATOM 1472 C CA . TYR A 1 194 ? 15.406 7.823 -0.627 1.00 43.53 194 TYR A CA 1
ATOM 1473 C C . TYR A 1 194 ? 14.654 6.935 -1.617 1.00 43.53 194 TYR A C 1
ATOM 1475 O O . TYR A 1 194 ? 14.272 5.815 -1.288 1.00 43.53 194 TYR A O 1
ATOM 1483 N N . VAL A 1 195 ? 14.499 7.394 -2.860 1.00 43.03 195 VAL A N 1
ATOM 1484 C CA . VAL A 1 195 ? 14.290 6.474 -3.984 1.00 43.03 195 VAL A CA 1
ATOM 1485 C C . VAL A 1 195 ? 15.643 5.818 -4.225 1.00 43.03 195 VAL A C 1
ATOM 1487 O O . VAL A 1 195 ? 16.476 6.355 -4.954 1.00 43.03 195 VAL A O 1
ATOM 1490 N N . GLN A 1 196 ? 15.917 4.721 -3.516 1.00 45.66 196 GLN A N 1
ATOM 1491 C CA . GLN A 1 196 ? 17.162 3.991 -3.704 1.00 45.66 196 GLN A CA 1
ATOM 1492 C C . GLN A 1 196 ? 16.957 2.877 -4.721 1.00 45.66 196 GLN A C 1
ATOM 1494 O O . GLN A 1 196 ? 16.566 1.753 -4.438 1.00 45.66 196 GLN A O 1
ATOM 1499 N N . PHE A 1 197 ? 17.270 3.255 -5.937 1.00 46.09 197 PHE A N 1
ATOM 1500 C CA . PHE A 1 197 ? 17.539 2.412 -7.070 1.00 46.09 197 PHE A CA 1
ATOM 1501 C C . PHE A 1 197 ? 18.720 1.459 -6.773 1.00 46.09 197 PHE A C 1
ATOM 1503 O O . PHE A 1 197 ? 19.872 1.821 -6.976 1.00 46.09 197 PHE A O 1
ATOM 1510 N N . ASN A 1 198 ? 18.454 0.263 -6.233 1.00 44.53 198 ASN A N 1
ATOM 1511 C CA . ASN A 1 198 ? 19.488 -0.682 -5.781 1.00 44.53 198 ASN A CA 1
ATOM 1512 C C . ASN A 1 198 ? 19.205 -2.140 -6.186 1.00 44.53 198 ASN A C 1
ATOM 1514 O O . ASN A 1 198 ? 18.063 -2.544 -6.372 1.00 44.53 198 ASN A O 1
ATOM 1518 N N . ASP A 1 199 ? 20.259 -2.958 -6.184 1.00 46.09 199 ASP A N 1
ATOM 1519 C CA . ASP A 1 199 ? 20.270 -4.430 -6.287 1.00 46.09 199 ASP A CA 1
ATOM 1520 C C . ASP A 1 199 ? 19.778 -5.154 -5.011 1.00 46.09 199 ASP A C 1
ATOM 1522 O O . ASP A 1 199 ? 19.924 -6.374 -4.858 1.00 46.09 199 ASP A O 1
ATOM 1526 N N . ARG A 1 200 ? 19.214 -4.399 -4.063 1.00 54.00 200 ARG A N 1
ATOM 1527 C CA . ARG A 1 200 ? 18.828 -4.892 -2.743 1.00 54.00 200 ARG A CA 1
ATOM 1528 C C . ARG A 1 200 ? 17.517 -5.662 -2.789 1.00 54.00 200 ARG A C 1
ATOM 1530 O O . ARG A 1 200 ? 16.591 -5.355 -3.536 1.00 54.00 200 ARG A O 1
ATOM 1537 N N . VAL A 1 201 ? 17.442 -6.638 -1.892 1.00 62.53 201 VAL A N 1
ATOM 1538 C CA . VAL A 1 201 ? 16.206 -7.328 -1.543 1.00 62.53 201 VAL A CA 1
ATOM 1539 C C . VAL A 1 201 ? 15.148 -6.308 -1.131 1.00 62.53 201 VAL A C 1
ATOM 1541 O O . VAL A 1 201 ? 15.367 -5.529 -0.206 1.00 62.53 201 VAL A O 1
ATOM 1544 N N . SER A 1 202 ? 13.996 -6.359 -1.794 1.00 73.75 202 SER A N 1
ATOM 1545 C CA . SER A 1 202 ? 12.813 -5.594 -1.402 1.00 73.75 202 SER A CA 1
ATOM 1546 C C . SER A 1 202 ? 11.759 -6.503 -0.774 1.00 73.75 202 SER A C 1
ATOM 1548 O O . SER A 1 202 ? 11.619 -7.673 -1.145 1.00 73.75 202 SER A O 1
ATOM 1550 N N . THR A 1 203 ? 11.003 -5.942 0.161 1.00 83.94 203 THR A N 1
ATOM 1551 C CA . THR A 1 203 ? 9.720 -6.464 0.620 1.00 83.94 203 THR A CA 1
ATOM 1552 C C . THR A 1 203 ? 8.633 -6.044 -0.359 1.00 83.94 203 THR A C 1
ATOM 1554 O O . THR A 1 203 ? 8.663 -4.950 -0.923 1.00 83.94 203 THR A O 1
ATOM 1557 N N . VAL A 1 204 ? 7.658 -6.916 -0.575 1.00 87.06 204 VAL A N 1
ATOM 1558 C CA . VAL A 1 204 ? 6.413 -6.583 -1.259 1.00 87.06 204 VAL A CA 1
ATOM 1559 C C . VAL A 1 204 ? 5.244 -6.804 -0.320 1.00 87.06 204 VAL A C 1
ATOM 1561 O O . VAL A 1 204 ? 5.240 -7.748 0.472 1.00 87.06 204 VAL A O 1
ATOM 1564 N N . ARG A 1 205 ? 4.238 -5.945 -0.455 1.00 92.56 205 ARG A N 1
ATOM 1565 C CA . ARG A 1 205 ? 2.924 -6.115 0.150 1.00 92.56 205 ARG A CA 1
ATOM 1566 C C . ARG A 1 205 ? 1.885 -6.004 -0.966 1.00 92.56 205 ARG A C 1
ATOM 1568 O O . ARG A 1 205 ? 1.834 -4.949 -1.600 1.00 92.56 205 ARG A O 1
ATOM 1575 N N . PRO A 1 206 ? 1.124 -7.072 -1.272 1.00 95.00 206 PRO A N 1
ATOM 1576 C CA . PRO A 1 206 ? 0.117 -7.019 -2.323 1.00 95.00 206 PRO A CA 1
ATOM 1577 C C . PRO A 1 206 ? -0.911 -5.918 -2.058 1.00 95.00 206 PRO A C 1
ATOM 1579 O O . PRO A 1 206 ? -1.314 -5.702 -0.911 1.00 95.00 206 PRO A O 1
ATOM 1582 N N . ILE A 1 207 ? -1.355 -5.259 -3.126 1.00 97.12 207 ILE A N 1
ATOM 1583 C CA . ILE A 1 207 ? -2.453 -4.294 -3.075 1.00 97.12 207 ILE A CA 1
ATOM 1584 C C . ILE A 1 207 ? -3.567 -4.676 -4.047 1.00 97.12 207 ILE A C 1
ATOM 1586 O O . ILE A 1 207 ? -3.344 -5.432 -4.990 1.00 97.12 207 ILE A O 1
ATOM 1590 N N . ARG A 1 208 ? -4.765 -4.147 -3.817 1.00 96.31 208 ARG A N 1
ATOM 1591 C CA . ARG A 1 208 ? -5.916 -4.196 -4.724 1.00 96.31 208 ARG A CA 1
ATOM 1592 C C . ARG A 1 208 ? -6.445 -2.798 -4.965 1.00 96.31 208 ARG A C 1
ATOM 1594 O O . ARG A 1 208 ? -6.330 -1.932 -4.104 1.00 96.31 208 ARG A O 1
ATOM 1601 N N . LYS A 1 209 ? -7.068 -2.608 -6.121 1.00 95.38 209 LYS A N 1
ATOM 1602 C CA . LYS A 1 209 ? -7.690 -1.351 -6.528 1.00 95.38 209 LYS A CA 1
ATOM 1603 C C . LYS A 1 209 ? -9.177 -1.582 -6.688 1.00 95.38 209 LYS A C 1
ATOM 1605 O O . LYS A 1 209 ? -9.585 -2.394 -7.511 1.00 95.38 209 LYS A O 1
ATOM 1610 N N . VAL A 1 210 ? -9.974 -0.873 -5.900 1.00 95.06 210 VAL A N 1
ATOM 1611 C CA . VAL A 1 210 ? -11.430 -1.039 -5.865 1.00 95.06 210 VAL A CA 1
ATOM 1612 C C . VAL A 1 210 ? -12.083 0.320 -6.044 1.00 95.06 210 VAL A C 1
ATOM 1614 O O . VAL A 1 210 ? -11.614 1.303 -5.478 1.00 95.06 210 VAL A O 1
ATOM 1617 N N . LEU A 1 211 ? -13.150 0.403 -6.838 1.00 94.00 211 LEU A N 1
ATOM 1618 C CA . LEU A 1 211 ? -13.912 1.644 -6.978 1.00 94.00 211 LEU A CA 1
ATOM 1619 C C . LEU A 1 211 ? -14.465 2.058 -5.613 1.00 94.00 211 LEU A C 1
ATOM 1621 O O . LEU A 1 211 ? -15.177 1.284 -4.974 1.00 94.00 211 LEU A O 1
ATOM 1625 N N . ALA A 1 212 ? -14.154 3.278 -5.172 1.00 92.19 212 ALA A N 1
ATOM 1626 C CA . ALA A 1 212 ? -14.527 3.745 -3.838 1.00 92.19 212 ALA A CA 1
ATOM 1627 C C . ALA A 1 212 ? -16.050 3.766 -3.632 1.00 92.19 212 ALA A C 1
ATOM 1629 O O . ALA A 1 212 ? -16.515 3.512 -2.530 1.00 92.19 212 ALA A O 1
ATOM 1630 N N . SER A 1 213 ? -16.824 3.987 -4.699 1.00 89.38 213 SER A N 1
ATOM 1631 C CA . SER A 1 213 ? -18.293 3.963 -4.685 1.00 89.38 213 SER A CA 1
ATOM 1632 C C . SER A 1 213 ? -18.907 2.579 -4.448 1.00 89.38 213 SER A C 1
ATOM 1634 O O . SER A 1 213 ? -20.117 2.476 -4.269 1.00 89.38 213 SER A O 1
ATOM 1636 N N . THR A 1 214 ? -18.101 1.514 -4.474 1.00 89.62 214 THR A N 1
ATOM 1637 C CA . THR A 1 214 ? -18.559 0.127 -4.283 1.00 89.62 214 THR A CA 1
ATOM 1638 C C . THR A 1 214 ? -18.270 -0.422 -2.885 1.00 89.62 214 THR A C 1
ATOM 1640 O O . THR A 1 214 ? -18.576 -1.584 -2.617 1.00 89.62 214 THR A O 1
ATOM 1643 N N . LEU A 1 215 ? -17.666 0.391 -2.008 1.00 87.62 215 LEU A N 1
ATOM 1644 C CA . LEU A 1 215 ? -17.291 0.027 -0.640 1.00 87.62 215 LEU A CA 1
ATOM 1645 C C . LEU A 1 215 ? -18.260 0.629 0.372 1.00 87.62 215 LEU A C 1
ATOM 1647 O O . LEU A 1 215 ? -18.796 -0.148 1.195 1.00 87.62 215 LEU A O 1
#

Radius of gyration: 16.13 Å; chains: 1; bounding box: 44×38×38 Å